Protein AF-0000000072269451 (afdb_homodimer)

Structure (mmCIF, N/CA/C/O backbone):
data_AF-0000000072269451-model_v1
#
loop_
_entity.id
_entity.type
_entity.pdbx_description
1 polymer 'MutT/nudix family protein'
#
loop_
_atom_site.group_PDB
_atom_site.id
_atom_site.type_symbol
_atom_site.label_atom_id
_atom_site.label_alt_id
_atom_site.label_comp_id
_atom_site.label_asym_id
_atom_site.label_entity_id
_atom_site.label_seq_id
_atom_site.pdbx_PDB_ins_code
_atom_site.Cartn_x
_atom_site.Cartn_y
_atom_site.Cartn_z
_atom_site.occupancy
_atom_site.B_iso_or_equiv
_atom_site.auth_seq_id
_atom_site.auth_comp_id
_atom_site.auth_asym_id
_atom_site.auth_atom_id
_atom_site.pdbx_PDB_model_num
ATOM 1 N N . MET A 1 1 ? 7.02 -8.953 -20.5 1 42.12 1 MET A N 1
ATOM 2 C CA . MET A 1 1 ? 7.781 -8.555 -19.312 1 42.12 1 MET A CA 1
ATOM 3 C C . MET A 1 1 ? 7.977 -7.043 -19.281 1 42.12 1 MET A C 1
ATOM 5 O O . MET A 1 1 ? 8.055 -6.395 -20.328 1 42.12 1 MET A O 1
ATOM 9 N N . SER A 1 2 ? 7.457 -6.441 -18.156 1 48.66 2 SER A N 1
ATOM 10 C CA . SER A 1 2 ? 7.676 -5 -18.141 1 48.66 2 SER A CA 1
ATOM 11 C C . SER A 1 2 ? 9.125 -4.656 -18.469 1 48.66 2 SER A C 1
ATOM 13 O O . SER A 1 2 ? 10.047 -5.363 -18.062 1 48.66 2 SER A O 1
ATOM 15 N N . THR A 1 3 ? 9.438 -3.979 -19.5 1 52.62 3 THR A N 1
ATOM 16 C CA . THR A 1 3 ? 10.766 -3.445 -19.797 1 52.62 3 THR A CA 1
ATOM 17 C C . THR A 1 3 ? 11.336 -2.689 -18.609 1 52.62 3 THR A C 1
ATOM 19 O O . THR A 1 3 ? 12.523 -2.355 -18.578 1 52.62 3 THR A O 1
ATOM 22 N N . LYS A 1 4 ? 10.445 -2.424 -17.672 1 66.19 4 LYS A N 1
ATOM 23 C CA . LYS A 1 4 ? 10.898 -1.745 -16.453 1 66.19 4 LYS A CA 1
ATOM 24 C C . LYS A 1 4 ? 11.242 -2.75 -15.359 1 66.19 4 LYS A C 1
ATOM 26 O O . LYS A 1 4 ? 10.594 -3.793 -15.242 1 66.19 4 LYS A O 1
ATOM 31 N N . ASP A 1 5 ? 12.469 -2.768 -14.945 1 91.88 5 ASP A N 1
ATOM 32 C CA . ASP A 1 5 ? 12.867 -3.57 -13.797 1 91.88 5 ASP A CA 1
ATOM 33 C C . ASP A 1 5 ? 13.25 -2.684 -12.609 1 91.88 5 ASP A C 1
ATOM 35 O O . ASP A 1 5 ? 14.438 -2.471 -12.352 1 91.88 5 ASP A O 1
ATOM 39 N N . TYR A 1 6 ? 12.219 -2.166 -11.953 1 96.75 6 TYR A N 1
ATOM 40 C CA . TYR A 1 6 ? 12.406 -1.217 -10.859 1 96.75 6 TYR A CA 1
ATOM 41 C C . TYR A 1 6 ? 13.297 -1.806 -9.773 1 96.75 6 TYR A C 1
ATOM 43 O O . TYR A 1 6 ? 14.211 -1.14 -9.289 1 96.75 6 TYR A O 1
ATOM 51 N N . VAL A 1 7 ? 13.031 -3.062 -9.43 1 97.06 7 VAL A N 1
ATOM 52 C CA . VAL A 1 7 ? 13.789 -3.697 -8.352 1 97.06 7 VAL A CA 1
ATOM 53 C C . VAL A 1 7 ? 15.266 -3.787 -8.742 1 97.06 7 VAL A C 1
ATOM 55 O O . VAL A 1 7 ? 16.141 -3.443 -7.953 1 97.06 7 VAL A O 1
ATOM 58 N N . ARG A 1 8 ? 15.492 -4.219 -9.953 1 96.06 8 ARG A N 1
ATOM 59 C CA . ARG A 1 8 ? 16.859 -4.332 -10.438 1 96.06 8 ARG A CA 1
ATOM 60 C C . ARG A 1 8 ? 17.562 -2.975 -10.43 1 96.06 8 ARG A C 1
ATOM 62 O O . ARG A 1 8 ? 18.688 -2.852 -9.961 1 96.06 8 ARG A O 1
ATOM 69 N N . ASP A 1 9 ? 16.891 -1.995 -10.992 1 96.88 9 ASP A N 1
ATOM 70 C CA . ASP A 1 9 ? 17.469 -0.657 -11.086 1 96.88 9 ASP A CA 1
ATOM 71 C C . ASP A 1 9 ? 17.75 -0.08 -9.703 1 96.88 9 ASP A C 1
ATOM 73 O O . ASP A 1 9 ? 18.797 0.541 -9.477 1 96.88 9 ASP A O 1
ATOM 77 N N . LEU A 1 10 ? 16.828 -0.271 -8.789 1 97.81 10 LEU A N 1
ATOM 78 C CA . LEU A 1 10 ? 17.016 0.228 -7.43 1 97.81 10 LEU A CA 1
ATOM 79 C C . LEU A 1 10 ? 18.188 -0.478 -6.746 1 97.81 10 LEU A C 1
ATOM 81 O O . LEU A 1 10 ? 19 0.165 -6.082 1 97.81 10 LEU A O 1
ATOM 85 N N . ARG A 1 11 ? 18.25 -1.764 -6.934 1 97.81 11 ARG A N 1
ATOM 86 C CA . ARG A 1 11 ? 19.297 -2.547 -6.277 1 97.81 11 ARG A CA 1
ATOM 87 C C . ARG A 1 11 ? 20.672 -2.16 -6.797 1 97.81 11 ARG A C 1
ATOM 89 O O . ARG A 1 11 ? 21.656 -2.199 -6.055 1 97.81 11 ARG A O 1
ATOM 96 N N . ARG A 1 12 ? 20.766 -1.779 -8.039 1 97.44 12 ARG A N 1
ATOM 97 C CA . ARG A 1 12 ? 22.031 -1.286 -8.586 1 97.44 12 ARG A CA 1
ATOM 98 C C . ARG A 1 12 ? 22.516 -0.07 -7.812 1 97.44 12 ARG A C 1
ATOM 100 O O . ARG A 1 12 ? 23.734 0.138 -7.676 1 97.44 12 ARG A O 1
ATOM 107 N N . LEU A 1 13 ? 21.625 0.657 -7.262 1 97.69 13 LEU A N 1
ATOM 108 C CA . LEU A 1 13 ? 21.969 1.89 -6.559 1 97.69 13 LEU A CA 1
ATOM 109 C C . LEU A 1 13 ? 22.156 1.631 -5.066 1 97.69 13 LEU A C 1
ATOM 111 O O . LEU A 1 13 ? 23.094 2.156 -4.457 1 97.69 13 LEU A O 1
ATOM 115 N N . VAL A 1 14 ? 21.375 0.756 -4.422 1 98.19 14 VAL A N 1
ATOM 116 C CA . VAL A 1 14 ? 21.344 0.674 -2.967 1 98.19 14 VAL A CA 1
ATOM 117 C C . VAL A 1 14 ? 22.078 -0.58 -2.502 1 98.19 14 VAL A C 1
ATOM 119 O O . VAL A 1 14 ? 22.281 -0.779 -1.302 1 98.19 14 VAL A O 1
ATOM 122 N N . GLY A 1 15 ? 22.469 -1.397 -3.455 1 97.44 15 GLY A N 1
ATOM 123 C CA . GLY A 1 15 ? 23.031 -2.678 -3.068 1 97.44 15 GLY A CA 1
ATOM 124 C C . GLY A 1 15 ? 22.062 -3.553 -2.297 1 97.44 15 GLY A C 1
ATOM 125 O O . GLY A 1 15 ? 20.938 -3.77 -2.734 1 97.44 15 GLY A O 1
ATOM 126 N N . HIS A 1 16 ? 22.547 -4.035 -1.115 1 97.44 16 HIS A N 1
ATOM 127 C CA . HIS A 1 16 ? 21.734 -4.965 -0.332 1 97.44 16 HIS A CA 1
ATOM 128 C C . HIS A 1 16 ? 21.031 -4.25 0.814 1 97.44 16 HIS A C 1
ATOM 130 O O . HIS A 1 16 ? 20.375 -4.887 1.643 1 97.44 16 HIS A O 1
ATOM 136 N N . ALA A 1 17 ? 21.125 -2.918 0.88 1 97.25 17 ALA A N 1
ATOM 137 C CA . ALA A 1 17 ? 20.516 -2.154 1.969 1 97.25 17 ALA A CA 1
ATOM 138 C C . ALA A 1 17 ? 19.016 -2.406 2.047 1 97.25 17 ALA A C 1
ATOM 140 O O . ALA A 1 17 ? 18.359 -2.604 1.021 1 97.25 17 ALA A O 1
ATOM 141 N N . PRO A 1 18 ? 18.453 -2.422 3.225 1 97.62 18 PRO A N 1
ATOM 142 C CA . PRO A 1 18 ? 17.016 -2.66 3.354 1 97.62 18 PRO A CA 1
ATOM 143 C C . PRO A 1 18 ? 16.188 -1.544 2.736 1 97.62 18 PRO A C 1
ATOM 145 O O . PRO A 1 18 ? 16.516 -0.366 2.867 1 97.62 18 PRO A O 1
ATOM 148 N N . VAL A 1 19 ? 15.156 -1.94 2.004 1 98.06 19 VAL A N 1
ATOM 149 C CA . VAL A 1 19 ? 14.258 -0.974 1.381 1 98.06 19 VAL A CA 1
ATOM 150 C C . VAL A 1 19 ? 12.805 -1.426 1.557 1 98.06 19 VAL A C 1
ATOM 152 O O . VAL A 1 19 ? 12.547 -2.609 1.778 1 98.06 19 VAL A O 1
ATOM 155 N N . ASN A 1 20 ? 11.891 -0.482 1.565 1 97.81 20 ASN A N 1
ATOM 156 C CA . ASN A 1 20 ? 10.469 -0.795 1.473 1 97.81 20 ASN A CA 1
ATOM 157 C C . ASN A 1 20 ? 10.047 -1.062 0.031 1 97.81 20 ASN A C 1
ATOM 159 O O . ASN A 1 20 ? 10.367 -0.284 -0.869 1 97.81 20 ASN A O 1
ATOM 163 N N . PHE A 1 21 ? 9.391 -2.156 -0.169 1 97.75 21 PHE A N 1
ATOM 164 C CA . PHE A 1 21 ? 8.734 -2.436 -1.441 1 97.75 21 PHE A CA 1
ATOM 165 C C . PHE A 1 21 ? 7.219 -2.428 -1.284 1 97.75 21 PHE A C 1
ATOM 167 O O . PHE A 1 21 ? 6.707 -2.574 -0.174 1 97.75 21 PHE A O 1
ATOM 174 N N . VAL A 1 22 ? 6.582 -2.164 -2.33 1 97.69 22 VAL A N 1
ATOM 175 C CA . VAL A 1 22 ? 5.129 -2.277 -2.404 1 97.69 22 VAL A CA 1
ATOM 176 C C . VAL A 1 22 ? 4.738 -3.135 -3.605 1 97.69 22 VAL A C 1
ATOM 178 O O . VAL A 1 22 ? 5.391 -3.084 -4.652 1 97.69 22 VAL A O 1
ATOM 181 N N . GLY A 1 23 ? 3.746 -3.979 -3.387 1 97.62 23 GLY A N 1
ATOM 182 C CA . GLY A 1 23 ? 3.318 -4.879 -4.445 1 97.62 23 GLY A CA 1
ATOM 183 C C . GLY A 1 23 ? 1.862 -5.289 -4.328 1 97.62 23 GLY A C 1
ATOM 184 O O . GLY A 1 23 ? 1.095 -4.668 -3.592 1 97.62 23 GLY A O 1
ATOM 185 N N . ALA A 1 24 ? 1.47 -6.238 -5.156 1 98.25 24 ALA A N 1
ATOM 186 C CA . ALA A 1 24 ? 0.096 -6.734 -5.199 1 98.25 24 ALA A CA 1
ATOM 187 C C . ALA A 1 24 ? 0.065 -8.258 -5.258 1 98.25 24 ALA A C 1
ATOM 189 O O . ALA A 1 24 ? 1.005 -8.891 -5.754 1 98.25 24 ALA A O 1
ATOM 190 N N . ALA A 1 25 ? -0.938 -8.836 -4.73 1 98.5 25 ALA A N 1
ATOM 191 C CA . ALA A 1 25 ? -1.232 -10.266 -4.785 1 98.5 25 ALA A CA 1
ATOM 192 C C . ALA A 1 25 ? -2.688 -10.508 -5.176 1 98.5 25 ALA A C 1
ATOM 194 O O . ALA A 1 25 ? -3.555 -9.672 -4.922 1 98.5 25 ALA A O 1
ATOM 195 N N . GLY A 1 26 ? -2.938 -11.633 -5.758 1 98.56 26 GLY A N 1
ATOM 196 C CA . GLY A 1 26 ? -4.277 -11.914 -6.242 1 98.56 26 GLY A CA 1
ATOM 197 C C . GLY A 1 26 ? -4.832 -13.227 -5.727 1 98.56 26 GLY A C 1
ATOM 198 O O . GLY A 1 26 ? -4.176 -14.266 -5.82 1 98.56 26 GLY A O 1
ATOM 199 N N . LEU A 1 27 ? -5.969 -13.117 -5.168 1 97.88 27 LEU A N 1
ATOM 200 C CA . LEU A 1 27 ? -6.781 -14.289 -4.859 1 97.88 27 LEU A CA 1
ATOM 201 C C . LEU A 1 27 ? -7.711 -14.625 -6.023 1 97.88 27 LEU A C 1
ATOM 203 O O . LEU A 1 27 ? -8.641 -13.867 -6.32 1 97.88 27 LEU A O 1
ATOM 207 N N . ILE A 1 28 ? -7.527 -15.695 -6.684 1 97.69 28 ILE A N 1
ATOM 208 C CA . ILE A 1 28 ? -8.281 -16.125 -7.859 1 97.69 28 ILE A CA 1
ATOM 209 C C . ILE A 1 28 ? -9 -17.438 -7.566 1 97.69 28 ILE A C 1
ATOM 211 O O . ILE A 1 28 ? -8.367 -18.422 -7.176 1 97.69 28 ILE A O 1
ATOM 215 N N . CYS A 1 29 ? -10.258 -17.406 -7.77 1 95.25 29 CYS A N 1
ATOM 216 C CA . CYS A 1 29 ? -11.055 -18.625 -7.582 1 95.25 29 CYS A CA 1
ATOM 217 C C . CYS A 1 29 ? -11.773 -19 -8.867 1 95.25 29 CYS A C 1
ATOM 219 O O . CYS A 1 29 ? -12.07 -18.141 -9.703 1 95.25 29 CYS A O 1
ATOM 221 N N . ASN A 1 30 ? -11.977 -20.312 -9.008 1 94.5 30 ASN A N 1
ATOM 222 C CA . ASN A 1 30 ? -12.781 -20.75 -10.141 1 94.5 30 ASN A CA 1
ATOM 223 C C . ASN A 1 30 ? -14.242 -20.953 -9.75 1 94.5 30 ASN A C 1
ATOM 225 O O . ASN A 1 30 ? -14.633 -20.641 -8.625 1 94.5 30 ASN A O 1
ATOM 229 N N . ALA A 1 31 ? -14.969 -21.438 -10.719 1 92.25 31 ALA A N 1
ATOM 230 C CA . ALA A 1 31 ? -16.422 -21.562 -10.539 1 92.25 31 ALA A CA 1
ATOM 231 C C . ALA A 1 31 ? -16.75 -22.594 -9.469 1 92.25 31 ALA A C 1
ATOM 233 O O . ALA A 1 31 ? -17.828 -22.547 -8.859 1 92.25 31 ALA A O 1
ATOM 234 N N . ALA A 1 32 ? -15.867 -23.516 -9.211 1 92.12 32 ALA A N 1
ATOM 235 C CA . ALA A 1 32 ? -16.094 -24.578 -8.227 1 92.12 32 ALA A CA 1
ATOM 236 C C . ALA A 1 32 ? -15.727 -24.109 -6.824 1 92.12 32 ALA A C 1
ATOM 238 O O . ALA A 1 32 ? -15.82 -24.875 -5.863 1 92.12 32 ALA A O 1
ATOM 239 N N . GLY A 1 33 ? -15.203 -22.844 -6.699 1 90.56 33 GLY A N 1
ATOM 240 C CA . GLY A 1 33 ? -14.812 -22.328 -5.398 1 90.56 33 GLY A CA 1
ATOM 241 C C . GLY A 1 33 ? -13.398 -22.719 -5 1 90.56 33 GLY A C 1
ATOM 242 O O . GLY A 1 33 ? -13.016 -22.578 -3.836 1 90.56 33 GLY A O 1
ATOM 243 N N . GLU A 1 34 ? -12.68 -23.234 -5.918 1 94.75 34 GLU A N 1
ATOM 244 C CA . GLU A 1 34 ? -11.281 -23.578 -5.668 1 94.75 34 GLU A CA 1
ATOM 245 C C . GLU A 1 34 ? -10.367 -22.375 -5.863 1 94.75 34 GLU A C 1
ATOM 247 O O . GLU A 1 34 ? -10.625 -21.531 -6.719 1 94.75 34 GLU A O 1
ATOM 252 N N . VAL A 1 35 ? -9.305 -22.344 -5.055 1 96.81 35 VAL A N 1
ATOM 253 C CA . VAL A 1 35 ? -8.391 -21.219 -5.109 1 96.81 35 VAL A CA 1
ATOM 254 C C . VAL A 1 35 ? -7.148 -21.594 -5.918 1 96.81 35 VAL A C 1
ATOM 256 O O . VAL A 1 35 ? -6.605 -22.688 -5.758 1 96.81 35 VAL A O 1
ATOM 259 N N . LEU A 1 36 ? -6.754 -20.703 -6.824 1 97.94 36 LEU A N 1
ATOM 260 C CA . LEU A 1 36 ? -5.543 -20.891 -7.605 1 97.94 36 LEU A CA 1
ATOM 261 C C . LEU A 1 36 ? -4.301 -20.562 -6.785 1 97.94 36 LEU A C 1
ATOM 263 O O . LEU A 1 36 ? -4.148 -19.422 -6.316 1 97.94 36 LEU A O 1
ATOM 267 N N . LEU A 1 37 ? -3.465 -21.531 -6.57 1 98.25 37 LEU A N 1
ATOM 268 C CA . LEU A 1 37 ? -2.182 -21.344 -5.91 1 98.25 37 LEU A CA 1
ATOM 269 C C . LEU A 1 37 ? -1.027 -21.688 -6.84 1 98.25 37 LEU A C 1
ATOM 271 O O . LEU A 1 37 ? -1.208 -22.438 -7.801 1 98.25 37 LEU A O 1
ATOM 275 N N . GLN A 1 38 ? 0.095 -21.062 -6.555 1 98.5 38 GLN A N 1
ATOM 276 C CA . GLN A 1 38 ? 1.281 -21.328 -7.359 1 98.5 38 GLN A CA 1
ATOM 277 C C . GLN A 1 38 ? 2.465 -21.719 -6.48 1 98.5 38 GLN A C 1
ATOM 279 O O . GLN A 1 38 ? 2.527 -21.328 -5.309 1 98.5 38 GLN A O 1
ATOM 284 N N . ARG A 1 39 ? 3.322 -22.516 -7.043 1 97.81 39 ARG A N 1
ATOM 285 C CA . ARG A 1 39 ? 4.57 -22.922 -6.41 1 97.81 39 ARG A CA 1
ATOM 286 C C . ARG A 1 39 ? 5.773 -22.422 -7.207 1 97.81 39 ARG A C 1
ATOM 288 O O . ARG A 1 39 ? 5.883 -22.688 -8.406 1 97.81 39 ARG A O 1
ATOM 295 N N . ARG A 1 40 ? 6.66 -21.656 -6.539 1 95.88 40 ARG A N 1
ATOM 296 C CA . ARG A 1 40 ? 7.863 -21.172 -7.203 1 95.88 40 ARG A CA 1
ATOM 297 C C . ARG A 1 40 ? 8.867 -22.297 -7.422 1 95.88 40 ARG A C 1
ATOM 299 O O . ARG A 1 40 ? 8.867 -23.281 -6.68 1 95.88 40 ARG A O 1
ATOM 306 N N . ARG A 1 41 ? 9.703 -22.031 -8.398 1 94.44 41 ARG A N 1
ATOM 307 C CA . ARG A 1 41 ? 10.773 -22.984 -8.633 1 94.44 41 ARG A CA 1
ATOM 308 C C . ARG A 1 41 ? 11.68 -23.109 -7.406 1 94.44 41 ARG A C 1
ATOM 310 O O . ARG A 1 41 ? 12.109 -22.094 -6.848 1 94.44 41 ARG A O 1
ATOM 317 N N . GLY A 1 42 ? 11.828 -24.312 -6.941 1 91.88 42 GLY A N 1
ATOM 318 C CA . GLY A 1 42 ? 12.711 -24.562 -5.809 1 91.88 42 GLY A CA 1
ATOM 319 C C . GLY A 1 42 ? 11.992 -24.484 -4.473 1 91.88 42 GLY A C 1
ATOM 320 O O . GLY A 1 42 ? 12.602 -24.719 -3.424 1 91.88 42 GLY A O 1
ATOM 321 N N . SER A 1 43 ? 10.758 -24.172 -4.492 1 94 43 SER A N 1
ATOM 322 C CA . SER A 1 43 ? 9.992 -24.078 -3.256 1 94 43 SER A CA 1
ATOM 323 C C . SER A 1 43 ? 9.047 -25.266 -3.107 1 94 43 SER A C 1
ATOM 325 O O . SER A 1 43 ? 8.602 -25.844 -4.102 1 94 43 SER A O 1
ATOM 327 N N . GLU A 1 44 ? 8.773 -25.625 -1.867 1 96.12 44 GLU A N 1
ATOM 328 C CA . GLU A 1 44 ? 7.801 -26.688 -1.601 1 96.12 44 GLU A CA 1
ATOM 329 C C . GLU A 1 44 ? 6.461 -26.094 -1.152 1 96.12 44 GLU A C 1
ATOM 331 O O . GLU A 1 44 ? 5.48 -26.828 -1.003 1 96.12 44 GLU A O 1
ATOM 336 N N . ARG A 1 45 ? 6.469 -24.844 -0.957 1 97.75 45 ARG A N 1
ATOM 337 C CA . ARG A 1 45 ? 5.266 -24.188 -0.447 1 97.75 45 ARG A CA 1
ATOM 338 C C . ARG A 1 45 ? 4.52 -23.469 -1.562 1 97.75 45 ARG A C 1
ATOM 340 O O . ARG A 1 45 ? 5.129 -23.016 -2.529 1 97.75 45 ARG A O 1
ATOM 347 N N . TRP A 1 46 ? 3.203 -23.438 -1.391 1 98.19 46 TRP A N 1
ATOM 348 C CA . TRP A 1 46 ? 2.307 -22.828 -2.375 1 98.19 46 TRP A CA 1
ATOM 349 C C . TRP A 1 46 ? 1.771 -21.5 -1.878 1 98.19 46 TRP A C 1
ATOM 351 O O . TRP A 1 46 ? 1.433 -21.359 -0.701 1 98.19 46 TRP A O 1
ATOM 361 N N . GLY A 1 47 ? 1.749 -20.547 -2.744 1 97.75 47 GLY A N 1
ATOM 362 C CA . GLY A 1 47 ? 1.249 -19.234 -2.389 1 97.75 47 GLY A CA 1
ATOM 363 C C . GLY A 1 47 ? 0.422 -18.594 -3.488 1 97.75 47 GLY A C 1
ATOM 364 O O . GLY A 1 47 ? -0 -19.266 -4.43 1 97.75 47 GLY A O 1
ATOM 365 N N . LEU A 1 48 ? 0.13 -17.328 -3.346 1 98.19 48 LEU A N 1
ATOM 366 C CA . LEU A 1 48 ? -0.627 -16.547 -4.316 1 98.19 48 LEU A CA 1
ATOM 367 C C . LEU A 1 48 ? 0.295 -15.961 -5.375 1 98.19 48 LEU A C 1
ATOM 369 O O . LEU A 1 48 ? 1.497 -15.805 -5.145 1 98.19 48 LEU A O 1
ATOM 373 N N . VAL A 1 49 ? -0.297 -15.719 -6.574 1 98.31 49 VAL A N 1
ATOM 374 C CA . VAL A 1 49 ? 0.418 -14.875 -7.523 1 98.31 49 VAL A CA 1
ATOM 375 C C . VAL A 1 49 ? 0.646 -13.492 -6.914 1 98.31 49 VAL A C 1
ATOM 377 O O . VAL A 1 49 ? -0.255 -12.922 -6.289 1 98.31 49 VAL A O 1
ATOM 380 N N . ALA A 1 50 ? 1.821 -13.039 -6.965 1 97.75 50 ALA A N 1
ATOM 381 C CA . ALA A 1 50 ? 2.172 -11.742 -6.398 1 97.75 50 ALA A CA 1
ATOM 382 C C . ALA A 1 50 ? 3.418 -11.172 -7.066 1 97.75 50 ALA A C 1
ATOM 384 O O . ALA A 1 50 ? 4.145 -11.883 -7.758 1 97.75 50 ALA A O 1
ATOM 385 N N . GLY A 1 51 ? 3.637 -9.898 -6.836 1 97.12 51 GLY A N 1
ATOM 386 C CA . GLY A 1 51 ? 4.844 -9.25 -7.324 1 97.12 51 GLY A CA 1
ATOM 387 C C . GLY A 1 51 ? 4.988 -7.82 -6.84 1 97.12 51 GLY A C 1
ATOM 388 O O . GLY A 1 51 ? 4.047 -7.246 -6.289 1 97.12 51 GLY A O 1
ATOM 389 N N . ILE A 1 52 ? 6.121 -7.316 -7.082 1 97.56 52 ILE A N 1
ATOM 390 C CA . ILE A 1 52 ? 6.453 -5.953 -6.68 1 97.56 52 ILE A CA 1
ATOM 391 C C . ILE A 1 52 ? 6.062 -4.977 -7.785 1 97.56 52 ILE A C 1
ATOM 393 O O . ILE A 1 52 ? 6.223 -5.273 -8.969 1 97.56 52 ILE A O 1
ATOM 397 N N . ALA A 1 53 ? 5.582 -3.803 -7.375 1 97.69 53 ALA A N 1
ATOM 398 C CA . ALA A 1 53 ? 5.199 -2.77 -8.328 1 97.69 53 ALA A CA 1
ATOM 399 C C . ALA A 1 53 ? 6.418 -2.219 -9.062 1 97.69 53 ALA A C 1
ATOM 401 O O . ALA A 1 53 ? 7.465 -1.984 -8.453 1 97.69 53 ALA A O 1
ATOM 402 N N . GLU A 1 54 ? 6.277 -2.031 -10.375 1 97.69 54 GLU A N 1
ATOM 403 C CA . GLU A 1 54 ? 7.254 -1.225 -11.102 1 97.69 54 GLU A CA 1
ATOM 404 C C . GLU A 1 54 ? 7.145 0.249 -10.719 1 97.69 54 GLU A C 1
ATOM 406 O O . GLU A 1 54 ? 6.188 0.657 -10.062 1 97.69 54 GLU A O 1
ATOM 411 N N . LEU A 1 55 ? 8.133 0.971 -11.062 1 97.12 55 LEU A N 1
ATOM 412 C CA . LEU A 1 55 ? 8.133 2.393 -10.734 1 97.12 55 LEU A CA 1
ATOM 413 C C . LEU A 1 55 ? 6.875 3.072 -11.266 1 97.12 55 LEU A C 1
ATOM 415 O O . LEU A 1 55 ? 6.609 3.045 -12.469 1 97.12 55 LEU A O 1
ATOM 419 N N . GLY A 1 56 ? 6.094 3.641 -10.344 1 96 56 GLY A N 1
ATOM 420 C CA . GLY A 1 56 ? 4.941 4.438 -10.734 1 96 56 GLY A CA 1
ATOM 421 C C . GLY A 1 56 ? 3.756 3.602 -11.172 1 96 56 GLY A C 1
ATOM 422 O O . GLY A 1 56 ? 2.811 4.121 -11.773 1 96 56 GLY A O 1
ATOM 423 N N . GLU A 1 57 ? 3.77 2.424 -10.898 1 96.12 57 GLU A N 1
ATOM 424 C CA . GLU A 1 57 ? 2.725 1.511 -11.352 1 96.12 57 GLU A CA 1
ATOM 425 C C . GLU A 1 57 ? 1.616 1.381 -10.312 1 96.12 57 GLU A C 1
ATOM 427 O O . GLU A 1 57 ? 1.864 0.955 -9.188 1 96.12 57 GLU A O 1
ATOM 432 N N . PRO A 1 58 ? 0.357 1.774 -10.719 1 96 58 PRO A N 1
ATOM 433 C CA . PRO A 1 58 ? -0.735 1.476 -9.789 1 96 58 PRO A CA 1
ATOM 434 C C . PRO A 1 58 ? -0.812 -0.006 -9.422 1 96 58 PRO A C 1
ATOM 436 O O . PRO A 1 58 ? -0.569 -0.867 -10.273 1 96 58 PRO A O 1
ATOM 439 N N . LEU A 1 59 ? -1.218 -0.326 -8.242 1 97 59 LEU A N 1
ATOM 440 C CA . LEU A 1 59 ? -1.076 -1.685 -7.727 1 97 59 LEU A CA 1
ATOM 441 C C . LEU A 1 59 ? -2.012 -2.643 -8.453 1 97 59 LEU A C 1
ATOM 443 O O . LEU A 1 59 ? -1.688 -3.818 -8.633 1 97 59 LEU A O 1
ATOM 447 N N . GLU A 1 60 ? -3.195 -2.123 -8.867 1 97.19 60 GLU A N 1
ATOM 448 C CA . GLU A 1 60 ? -4.051 -2.998 -9.664 1 97.19 60 GLU A CA 1
ATOM 449 C C . GLU A 1 60 ? -3.379 -3.371 -10.984 1 97.19 60 GLU A C 1
ATOM 451 O O . GLU A 1 60 ? -3.543 -4.492 -11.477 1 97.19 60 GLU A O 1
ATOM 456 N N . GLN A 1 61 ? -2.67 -2.441 -11.508 1 97.12 61 GLN A N 1
ATOM 457 C CA . GLN A 1 61 ? -1.906 -2.738 -12.719 1 97.12 61 GLN A CA 1
ATOM 458 C C . GLN A 1 61 ? -0.792 -3.74 -12.43 1 97.12 61 GLN A C 1
ATOM 460 O O . GLN A 1 61 ? -0.49 -4.598 -13.266 1 97.12 61 GLN A O 1
ATOM 465 N N . THR A 1 62 ? -0.169 -3.609 -11.312 1 97.75 62 THR A N 1
ATOM 466 C CA . THR A 1 62 ? 0.818 -4.594 -10.883 1 97.75 62 THR A CA 1
ATOM 467 C C . THR A 1 62 ? 0.208 -5.992 -10.852 1 97.75 62 THR A C 1
ATOM 469 O O . THR A 1 62 ? 0.792 -6.941 -11.383 1 97.75 62 THR A O 1
ATOM 472 N N . LEU A 1 63 ? -0.993 -6.059 -10.273 1 98.44 63 LEU A N 1
ATOM 473 C CA . LEU A 1 63 ? -1.701 -7.332 -10.211 1 98.44 63 LEU A CA 1
ATOM 474 C C . LEU A 1 63 ? -1.918 -7.91 -11.602 1 98.44 63 LEU A C 1
ATOM 476 O O . LEU A 1 63 ? -1.574 -9.062 -11.859 1 98.44 63 LEU A O 1
ATOM 480 N N . ARG A 1 64 ? -2.428 -7.082 -12.445 1 98.62 64 ARG A N 1
ATOM 481 C CA . ARG A 1 64 ? -2.754 -7.527 -13.797 1 98.62 64 ARG A CA 1
ATOM 482 C C . ARG A 1 64 ? -1.504 -7.992 -14.539 1 98.62 64 ARG A C 1
ATOM 484 O O . ARG A 1 64 ? -1.521 -9.023 -15.211 1 98.62 64 ARG A O 1
ATOM 491 N N . ARG A 1 65 ? -0.473 -7.277 -14.406 1 97.94 65 ARG A N 1
ATOM 492 C CA . ARG A 1 65 ? 0.781 -7.617 -15.07 1 97.94 65 ARG A CA 1
ATOM 493 C C . ARG A 1 65 ? 1.344 -8.93 -14.539 1 97.94 65 ARG A C 1
ATOM 495 O O . ARG A 1 65 ? 1.683 -9.828 -15.312 1 97.94 65 ARG A O 1
ATOM 502 N N . GLU A 1 66 ? 1.414 -9.047 -13.211 1 98 66 GLU A N 1
ATOM 503 C CA . GLU A 1 66 ? 2.004 -10.234 -12.602 1 98 66 GLU A CA 1
ATOM 504 C C . GLU A 1 66 ? 1.176 -11.484 -12.906 1 98 66 GLU A C 1
ATOM 506 O O . GLU A 1 66 ? 1.727 -12.57 -13.102 1 98 66 GLU A O 1
ATOM 511 N N . VAL A 1 67 ? -0.158 -11.406 -12.922 1 98.56 67 VAL A N 1
ATOM 512 C CA . VAL A 1 67 ? -1.036 -12.531 -13.227 1 98.56 67 VAL A CA 1
ATOM 513 C C . VAL A 1 67 ? -0.812 -12.984 -14.664 1 98.56 67 VAL A C 1
ATOM 515 O O . VAL A 1 67 ? -0.739 -14.18 -14.945 1 98.56 67 VAL A O 1
ATOM 518 N N . GLN A 1 68 ? -0.676 -11.992 -15.484 1 98.25 68 GLN A N 1
ATOM 519 C CA . GLN A 1 68 ? -0.423 -12.32 -16.891 1 98.25 68 GLN A C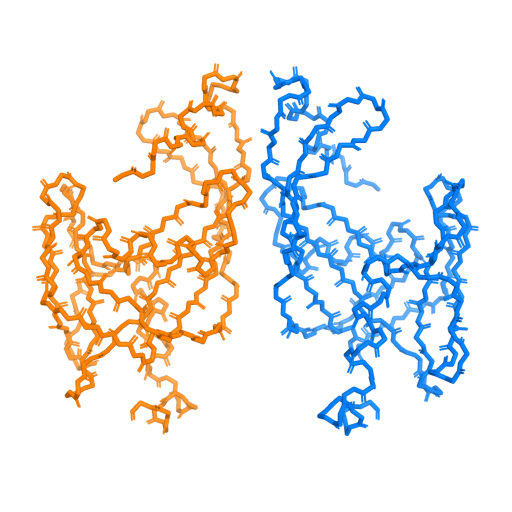A 1
ATOM 520 C C . GLN A 1 68 ? 0.964 -12.93 -17.062 1 98.25 68 GLN A C 1
ATOM 522 O O . GLN A 1 68 ? 1.115 -13.945 -17.75 1 98.25 68 GLN A O 1
ATOM 527 N N . GLU A 1 69 ? 1.984 -12.352 -16.531 1 97 69 GLU A N 1
ATOM 528 C CA . GLU A 1 69 ? 3.367 -12.797 -16.703 1 97 69 GLU A CA 1
ATOM 529 C C . GLU A 1 69 ? 3.578 -14.18 -16.094 1 97 69 GLU A C 1
ATOM 531 O O . GLU A 1 69 ? 4.215 -15.039 -16.719 1 97 69 GLU A O 1
ATOM 536 N N . GLU A 1 70 ? 3.018 -14.43 -14.906 1 97.69 70 GLU A N 1
ATOM 537 C CA . GLU A 1 70 ? 3.336 -15.641 -14.164 1 97.69 70 GLU A CA 1
ATOM 538 C C . GLU A 1 70 ? 2.373 -16.766 -14.516 1 97.69 70 GLU A C 1
ATOM 540 O O . GLU A 1 70 ? 2.729 -17.953 -14.422 1 97.69 70 GLU A O 1
ATOM 545 N N . LEU A 1 71 ? 1.106 -16.422 -14.938 1 98 71 LEU A N 1
ATOM 546 C CA . LEU A 1 71 ? 0.076 -17.453 -15.031 1 98 71 LEU A CA 1
ATOM 547 C C . LEU A 1 71 ? -0.594 -17.438 -16.406 1 98 71 LEU A C 1
ATOM 549 O O . LEU A 1 71 ? -1.38 -18.328 -16.734 1 98 71 LEU A O 1
ATOM 553 N N . GLY A 1 72 ? -0.371 -16.422 -17.188 1 97.94 72 GLY A N 1
ATOM 554 C CA . GLY A 1 72 ? -0.967 -16.328 -18.5 1 97.94 72 GLY A CA 1
ATOM 555 C C . GLY A 1 72 ? -2.438 -15.945 -18.469 1 97.94 72 GLY A C 1
ATOM 556 O O . GLY A 1 72 ? -3.154 -16.125 -19.453 1 97.94 72 GLY A O 1
ATOM 557 N N . LEU A 1 73 ? -2.951 -15.453 -17.391 1 98.5 73 LEU A N 1
ATOM 558 C CA . LEU A 1 73 ? -4.355 -15.094 -17.25 1 98.5 73 LEU A CA 1
ATOM 559 C C . LEU A 1 73 ? -4.559 -13.602 -17.469 1 98.5 73 LEU A C 1
ATOM 561 O O . LEU A 1 73 ? -3.648 -12.805 -17.219 1 98.5 73 LEU A O 1
ATOM 565 N N . THR A 1 74 ? -5.746 -13.258 -17.922 1 98.62 74 THR A N 1
ATOM 566 C CA . THR A 1 74 ? -6.133 -11.867 -18.062 1 98.62 74 THR A CA 1
ATOM 567 C C . THR A 1 74 ? -7.16 -11.477 -17.016 1 98.62 74 THR A C 1
ATOM 569 O O . THR A 1 74 ? -8.266 -12.016 -16.984 1 98.62 74 THR A O 1
ATOM 572 N N . VAL A 1 75 ? -6.805 -10.539 -16.203 1 98.69 75 VAL A N 1
ATOM 573 C CA . VAL A 1 75 ? -7.707 -10.039 -15.164 1 98.69 75 VAL A CA 1
ATOM 574 C C . VAL A 1 75 ? -8.68 -9.023 -15.773 1 98.69 75 VAL A C 1
ATOM 576 O O . VAL A 1 75 ? -8.25 -8.039 -16.375 1 98.69 75 VAL A O 1
ATOM 579 N N . GLN A 1 76 ? -9.906 -9.273 -15.57 1 98.44 76 GLN A N 1
ATOM 580 C CA . GLN A 1 76 ? -10.93 -8.367 -16.094 1 98.44 76 GLN A CA 1
ATOM 581 C C . GLN A 1 76 ? -11.477 -7.469 -14.992 1 98.44 76 GLN A C 1
ATOM 583 O O . GLN A 1 76 ? -11.867 -6.328 -15.25 1 98.44 76 GLN A O 1
ATOM 588 N N . ALA A 1 77 ? -11.602 -7.93 -13.812 1 98.12 77 ALA A N 1
ATOM 589 C CA . ALA A 1 77 ? -12.078 -7.172 -12.656 1 98.12 77 ALA A CA 1
ATOM 590 C C . ALA A 1 77 ? -11.445 -7.684 -11.367 1 98.12 77 ALA A C 1
ATOM 592 O O . ALA A 1 77 ? -11.211 -8.883 -11.219 1 98.12 77 ALA A O 1
ATOM 593 N N . ALA A 1 78 ? -11.172 -6.785 -10.508 1 97.62 78 ALA A N 1
ATOM 594 C CA . ALA A 1 78 ? -10.602 -7.113 -9.203 1 97.62 78 ALA A CA 1
ATOM 595 C C . ALA A 1 78 ? -11.109 -6.164 -8.125 1 97.62 78 ALA A C 1
ATOM 597 O O . ALA A 1 78 ? -11.469 -5.02 -8.414 1 97.62 78 ALA A O 1
ATOM 598 N N . GLU A 1 79 ? -11.172 -6.664 -6.91 1 95.69 79 GLU A N 1
ATOM 599 C CA . GLU A 1 79 ? -11.578 -5.895 -5.734 1 95.69 79 GLU A CA 1
ATOM 600 C C . GLU A 1 79 ? -10.469 -5.871 -4.684 1 95.69 79 GLU A C 1
ATOM 602 O O . GLU A 1 79 ? -9.922 -6.918 -4.332 1 95.69 79 GLU A O 1
ATOM 607 N N . PHE A 1 80 ? -10.164 -4.711 -4.254 1 94.69 80 PHE A N 1
ATOM 608 C CA . PHE A 1 80 ? -9.188 -4.586 -3.178 1 94.69 80 PHE A CA 1
ATOM 609 C C . PHE A 1 80 ? -9.727 -5.188 -1.885 1 94.69 80 PHE A C 1
ATOM 611 O O . PHE A 1 80 ? -10.859 -4.91 -1.487 1 94.69 80 PHE A O 1
ATOM 618 N N . LEU A 1 81 ? -8.906 -6.074 -1.239 1 94.19 81 LEU A N 1
ATOM 619 C CA . LEU A 1 81 ? -9.336 -6.684 0.014 1 94.19 81 LEU A CA 1
ATOM 620 C C . LEU A 1 81 ? -8.672 -6.004 1.207 1 94.19 81 LEU A C 1
ATOM 622 O O . LEU A 1 81 ? -9.352 -5.449 2.07 1 94.19 81 LEU A O 1
ATOM 626 N N . GLU A 1 82 ? -7.371 -6.004 1.237 1 93.19 82 GLU A N 1
ATOM 627 C CA . GLU A 1 82 ? -6.629 -5.449 2.365 1 93.19 82 GLU A CA 1
ATOM 628 C C . GLU A 1 82 ? -5.164 -5.227 2.004 1 93.19 82 GLU A C 1
ATOM 630 O O . GLU A 1 82 ? -4.691 -5.715 0.974 1 93.19 82 GLU A O 1
ATOM 635 N N . LEU A 1 83 ? -4.547 -4.438 2.777 1 94.75 83 LEU A N 1
ATOM 636 C CA . LEU A 1 83 ? -3.1 -4.277 2.707 1 94.75 83 LEU A CA 1
ATOM 637 C C . LEU A 1 83 ? -2.402 -5.156 3.738 1 94.75 83 LEU A C 1
ATOM 639 O O . LEU A 1 83 ? -2.672 -5.051 4.938 1 94.75 83 LEU A O 1
ATOM 643 N N . LEU A 1 84 ? -1.486 -5.98 3.201 1 93.94 84 LEU A N 1
ATOM 644 C CA . LEU A 1 84 ? -0.76 -6.91 4.059 1 93.94 84 LEU A CA 1
ATOM 645 C C . LEU A 1 84 ? 0.647 -6.398 4.348 1 93.94 84 LEU A C 1
ATOM 647 O O . LEU A 1 84 ? 1.325 -5.895 3.449 1 93.94 84 LEU A O 1
ATOM 651 N N . ASN A 1 85 ? 1.002 -6.512 5.594 1 90.31 85 ASN A N 1
ATOM 652 C CA . ASN A 1 85 ? 2.373 -6.254 6.02 1 90.31 85 ASN A CA 1
ATOM 653 C C . ASN A 1 85 ? 3.066 -7.531 6.484 1 90.31 85 ASN A C 1
ATOM 655 O O . ASN A 1 85 ? 2.432 -8.406 7.078 1 90.31 85 ASN A O 1
ATOM 659 N N . PRO A 1 86 ? 4.344 -7.594 6.137 1 86.81 86 PRO A N 1
ATOM 660 C CA . PRO A 1 86 ? 5.059 -8.75 6.688 1 86.81 86 PRO A CA 1
ATOM 661 C C . PRO A 1 86 ? 5.344 -8.602 8.18 1 86.81 86 PRO A C 1
ATOM 663 O O . PRO A 1 86 ? 5.117 -7.535 8.758 1 86.81 86 PRO A O 1
ATOM 666 N N . ALA A 1 87 ? 5.715 -9.703 8.758 1 82.44 87 ALA A N 1
ATOM 667 C CA . ALA A 1 87 ? 6.043 -9.703 10.18 1 82.44 87 ALA A CA 1
ATOM 668 C C . ALA A 1 87 ? 7.336 -8.938 10.438 1 82.44 87 ALA A C 1
ATOM 670 O O . ALA A 1 87 ? 7.566 -8.461 11.555 1 82.44 87 ALA A O 1
ATOM 671 N N . GLY A 1 88 ? 8.109 -8.797 9.469 1 89.69 88 GLY A N 1
ATOM 672 C CA . GLY A 1 88 ? 9.391 -8.125 9.57 1 89.69 88 GLY A CA 1
ATOM 673 C C . GLY A 1 88 ? 10.133 -8.055 8.25 1 89.69 88 GLY A C 1
ATOM 674 O O . GLY A 1 88 ? 9.578 -8.367 7.199 1 89.69 88 GLY A O 1
ATOM 675 N N . LEU A 1 89 ? 11.328 -7.559 8.383 1 93.25 89 LEU A N 1
ATOM 676 C CA . LEU A 1 89 ? 12.172 -7.473 7.195 1 93.25 89 LEU A CA 1
ATOM 677 C C . LEU A 1 89 ? 12.5 -8.859 6.656 1 93.25 89 LEU A C 1
ATOM 679 O O . LEU A 1 89 ? 12.781 -9.781 7.43 1 93.25 89 LEU A O 1
ATOM 683 N N . SER A 1 90 ? 12.43 -8.977 5.375 1 93.12 90 SER A N 1
ATOM 684 C CA . SER A 1 90 ? 12.867 -10.195 4.699 1 93.12 90 SER A CA 1
ATOM 685 C C . SER A 1 90 ? 14.297 -10.07 4.195 1 93.12 90 SER A C 1
ATOM 687 O O . SER A 1 90 ? 14.734 -8.977 3.82 1 93.12 90 SER A O 1
ATOM 689 N N . ARG A 1 91 ? 15.016 -11.18 4.262 1 93.75 91 ARG A N 1
ATOM 690 C CA . ARG A 1 91 ? 16.344 -11.297 3.662 1 93.75 91 ARG A CA 1
ATOM 691 C C . ARG A 1 91 ? 16.406 -12.484 2.711 1 93.75 91 ARG A C 1
ATOM 693 O O . ARG A 1 91 ? 16.062 -13.609 3.088 1 93.75 91 ARG A O 1
ATOM 700 N N . VAL A 1 92 ? 16.812 -12.219 1.48 1 92.12 92 VAL A N 1
ATOM 701 C CA . VAL A 1 92 ? 16.859 -13.305 0.514 1 92.12 92 VAL A CA 1
ATOM 702 C C . VAL A 1 92 ? 18.312 -13.789 0.359 1 92.12 92 VAL A C 1
ATOM 704 O O . VAL A 1 92 ? 19.219 -13.234 0.973 1 92.12 92 VAL A O 1
ATOM 707 N N . ALA A 1 93 ? 18.5 -14.859 -0.382 1 90.56 93 ALA A N 1
ATOM 708 C CA . ALA A 1 93 ? 19.75 -15.609 -0.431 1 90.56 93 ALA A CA 1
ATOM 709 C C . ALA A 1 93 ? 20.906 -14.711 -0.87 1 90.56 93 ALA A C 1
ATOM 711 O O . ALA A 1 93 ? 22.047 -14.867 -0.394 1 90.56 93 ALA A O 1
ATOM 712 N N . ASN A 1 94 ? 20.688 -13.75 -1.694 1 94.25 94 ASN A N 1
ATOM 713 C CA . ASN A 1 94 ? 21.75 -12.906 -2.229 1 94.25 94 ASN A CA 1
ATOM 714 C C . ASN A 1 94 ? 22.094 -11.766 -1.272 1 94.25 94 ASN A C 1
ATOM 716 O O . ASN A 1 94 ? 22.969 -10.945 -1.563 1 94.25 94 ASN A O 1
ATOM 720 N N . GLY A 1 95 ? 21.359 -11.648 -0.186 1 96.31 95 GLY A N 1
ATOM 721 C CA . GLY A 1 95 ? 21.656 -10.648 0.822 1 96.31 95 GLY A CA 1
ATOM 722 C C . GLY A 1 95 ? 20.719 -9.461 0.792 1 96.31 95 GLY A C 1
ATOM 723 O O . GLY A 1 95 ? 20.75 -8.609 1.688 1 96.31 95 GLY A O 1
ATOM 724 N N . ASP A 1 96 ? 19.906 -9.375 -0.229 1 96.69 96 ASP A N 1
ATOM 725 C CA . ASP A 1 96 ? 18.953 -8.273 -0.326 1 96.69 96 ASP A CA 1
ATOM 726 C C . ASP A 1 96 ? 17.984 -8.281 0.848 1 96.69 96 ASP A C 1
ATOM 728 O O . ASP A 1 96 ? 17.5 -9.336 1.251 1 96.69 96 ASP A O 1
ATOM 732 N N . GLU A 1 97 ? 17.719 -7.125 1.396 1 97.38 97 GLU A N 1
ATOM 733 C CA . GLU A 1 97 ? 16.734 -6.977 2.455 1 97.38 97 GLU A CA 1
ATOM 734 C C . GLU A 1 97 ? 15.602 -6.039 2.027 1 97.38 97 GLU A C 1
ATOM 736 O O . GLU A 1 97 ? 15.844 -5.035 1.352 1 97.38 97 GLU A O 1
ATOM 741 N N . PHE A 1 98 ? 14.398 -6.453 2.477 1 97.25 98 PHE A N 1
ATOM 742 C CA . PHE A 1 98 ? 13.281 -5.59 2.127 1 97.25 98 PHE A CA 1
ATOM 743 C C . PHE A 1 98 ? 12.094 -5.84 3.051 1 97.25 98 PHE A C 1
ATOM 745 O O . PHE A 1 98 ? 12.023 -6.871 3.717 1 97.25 98 PHE A O 1
ATOM 752 N N . TYR A 1 99 ? 11.266 -4.902 3.203 1 97.31 99 TYR A N 1
ATOM 753 C CA . TYR A 1 99 ? 9.914 -4.953 3.762 1 97.31 99 TYR A CA 1
ATOM 754 C C . TYR A 1 99 ? 8.867 -4.68 2.688 1 97.31 99 TYR A C 1
ATOM 756 O O . TYR A 1 99 ? 8.812 -3.58 2.135 1 97.31 99 TYR A O 1
ATOM 764 N N . SER A 1 100 ? 8.008 -5.656 2.41 1 96.56 100 SER A N 1
ATOM 765 C CA . SER A 1 100 ? 7.113 -5.516 1.27 1 96.56 100 SER A CA 1
ATOM 766 C C . SER A 1 100 ? 5.66 -5.379 1.721 1 96.56 100 SER A C 1
ATOM 768 O O . SER A 1 100 ? 5.094 -6.305 2.301 1 96.56 100 SER A O 1
ATOM 770 N N . TYR A 1 101 ? 5.086 -4.199 1.477 1 97.56 101 TYR A N 1
ATOM 771 C CA . TYR A 1 101 ? 3.645 -4.008 1.596 1 97.56 101 TYR A CA 1
ATOM 772 C C . TYR A 1 101 ? 2.91 -4.641 0.42 1 97.56 101 TYR A C 1
ATOM 774 O O . TYR A 1 101 ? 3.225 -4.359 -0.739 1 97.56 101 TYR A O 1
ATOM 782 N N . THR A 1 102 ? 1.947 -5.504 0.679 1 97.56 102 THR A N 1
ATOM 783 C CA . THR A 1 102 ? 1.284 -6.219 -0.404 1 97.56 102 THR A CA 1
ATOM 784 C C . THR A 1 102 ? -0.214 -5.93 -0.408 1 97.56 102 THR A C 1
ATOM 786 O O . THR A 1 102 ? -0.919 -6.266 0.545 1 97.56 102 THR A O 1
ATOM 789 N N . ALA A 1 103 ? -0.712 -5.254 -1.423 1 97.25 103 ALA A N 1
ATOM 790 C CA . ALA A 1 103 ? -2.152 -5.109 -1.626 1 97.25 103 ALA A CA 1
ATOM 791 C C . ALA A 1 103 ? -2.773 -6.422 -2.096 1 97.25 103 ALA A C 1
ATOM 793 O O . ALA A 1 103 ? -2.459 -6.91 -3.184 1 97.25 103 ALA A O 1
ATOM 794 N N . LEU A 1 104 ? -3.631 -6.969 -1.301 1 97.62 104 LEU A N 1
ATOM 795 C CA . LEU A 1 104 ? -4.324 -8.195 -1.665 1 97.62 104 LEU A CA 1
ATOM 796 C C . LEU A 1 104 ? -5.629 -7.891 -2.396 1 97.62 104 LEU A C 1
ATOM 798 O O . LEU A 1 104 ? -6.445 -7.105 -1.912 1 97.62 104 LEU A O 1
ATOM 802 N N . TYR A 1 105 ? -5.773 -8.477 -3.533 1 97.75 105 TYR A N 1
ATOM 803 C CA . TYR A 1 105 ? -6.98 -8.312 -4.332 1 97.75 105 TYR A CA 1
ATOM 804 C C . TYR A 1 105 ? -7.707 -9.641 -4.496 1 97.75 105 TYR A C 1
ATOM 806 O O . TYR A 1 105 ? -7.074 -10.695 -4.617 1 97.75 105 TYR A O 1
ATOM 814 N N . ARG A 1 106 ? -9 -9.539 -4.531 1 96.88 106 ARG A N 1
ATOM 815 C CA . ARG A 1 106 ? -9.82 -10.617 -5.078 1 96.88 106 ARG A CA 1
ATOM 816 C C . ARG A 1 106 ? -10.07 -10.406 -6.566 1 96.88 106 ARG A C 1
ATOM 818 O O . ARG A 1 106 ? -10.648 -9.391 -6.965 1 96.88 106 ARG A O 1
ATOM 825 N N . VAL A 1 107 ? -9.617 -11.352 -7.352 1 97.88 107 VAL A N 1
ATOM 826 C CA . VAL A 1 107 ? -9.906 -11.273 -8.781 1 97.88 107 VAL A CA 1
ATOM 827 C C . VAL A 1 107 ? -11.297 -11.852 -9.055 1 97.88 107 VAL A C 1
ATOM 829 O O . VAL A 1 107 ? -11.5 -13.062 -8.961 1 97.88 107 VAL A O 1
ATOM 832 N N . THR A 1 108 ? -12.188 -10.953 -9.43 1 95.38 108 THR A N 1
ATOM 833 C CA . THR A 1 108 ? -13.594 -11.336 -9.508 1 95.38 108 THR A CA 1
ATOM 834 C C . THR A 1 108 ? -13.953 -11.773 -10.93 1 95.38 108 THR A C 1
ATOM 836 O O . THR A 1 108 ? -14.984 -12.422 -11.141 1 95.38 108 THR A O 1
ATOM 839 N N . ALA A 1 109 ? -13.211 -11.383 -11.898 1 97.69 109 ALA A N 1
ATOM 840 C CA . ALA A 1 109 ? -13.398 -11.805 -13.289 1 97.69 109 ALA A CA 1
ATOM 841 C C . ALA A 1 109 ? -12.055 -11.938 -14.008 1 97.69 109 ALA A C 1
ATOM 843 O O . ALA A 1 109 ? -11.203 -11.047 -13.906 1 97.69 109 ALA A O 1
ATOM 844 N N . TRP A 1 110 ? -11.922 -13.055 -14.719 1 98.12 110 TRP A N 1
ATOM 845 C CA . TRP A 1 110 ? -10.688 -13.32 -15.453 1 98.12 110 TRP A CA 1
ATOM 846 C C . TRP A 1 110 ? -10.945 -14.297 -16.594 1 98.12 110 TRP A C 1
ATOM 848 O O . TRP A 1 110 ? -11.969 -14.984 -16.625 1 98.12 110 TRP A O 1
ATOM 858 N N . THR A 1 111 ? -9.992 -14.281 -17.594 1 98.12 111 THR A N 1
ATOM 859 C CA . THR A 1 111 ? -10.055 -15.227 -18.703 1 98.12 111 THR A CA 1
ATOM 860 C C . THR A 1 111 ? -8.703 -15.906 -18.906 1 98.12 111 THR A C 1
ATOM 862 O O . THR A 1 111 ? -7.676 -15.406 -18.453 1 98.12 111 THR A O 1
ATOM 865 N N . GLY A 1 112 ? -8.805 -17.125 -19.562 1 97.44 112 GLY A N 1
ATOM 866 C CA . GLY A 1 112 ? -7.602 -17.875 -19.859 1 97.44 112 GLY A CA 1
ATOM 867 C C . GLY A 1 112 ? -7.484 -19.172 -19.062 1 97.44 112 GLY A C 1
ATOM 868 O O . GLY A 1 112 ? -8.391 -19.516 -18.297 1 97.44 112 GLY A O 1
ATOM 869 N N . ILE A 1 113 ? -6.418 -19.953 -19.359 1 96.88 113 ILE A N 1
ATOM 870 C CA . ILE A 1 113 ? -6.023 -21.156 -18.625 1 96.88 113 ILE A CA 1
ATOM 871 C C . ILE A 1 113 ? -4.684 -20.922 -17.938 1 96.88 113 ILE A C 1
ATOM 873 O O . ILE A 1 113 ? -3.73 -20.438 -18.562 1 96.88 113 ILE A O 1
ATOM 877 N N . PRO A 1 114 ? -4.691 -21.188 -16.625 1 97.44 114 PRO A N 1
ATOM 878 C CA . PRO A 1 114 ? -3.428 -20.922 -15.93 1 97.44 114 PRO A CA 1
ATOM 879 C C . PRO A 1 114 ? -2.256 -21.703 -16.531 1 97.44 114 PRO A C 1
ATOM 881 O O . PRO A 1 114 ? -2.297 -22.922 -16.609 1 97.44 114 PRO A O 1
ATOM 884 N N . VAL A 1 115 ? -1.239 -21.016 -16.875 1 97.06 115 VAL A N 1
ATOM 885 C CA . VAL A 1 115 ? 0.002 -21.578 -17.391 1 97.06 115 VAL A CA 1
ATOM 886 C C . VAL A 1 115 ? 1.196 -20.938 -16.688 1 97.06 115 VAL A C 1
ATOM 888 O O . VAL A 1 115 ? 1.517 -19.781 -16.938 1 97.06 115 VAL A O 1
ATOM 891 N N . PRO A 1 116 ? 1.812 -21.719 -15.852 1 97.31 116 PRO A N 1
ATOM 892 C CA . PRO A 1 116 ? 3.016 -21.172 -15.234 1 97.31 116 PRO A CA 1
ATOM 893 C C . PRO A 1 116 ? 4.059 -20.734 -16.266 1 97.31 116 PRO A C 1
ATOM 895 O O . PRO A 1 116 ? 4.215 -21.375 -17.297 1 97.31 116 PRO A O 1
ATOM 898 N N . ASP A 1 117 ? 4.809 -19.656 -15.961 1 94.06 117 ASP A N 1
ATOM 899 C CA . ASP A 1 117 ? 5.801 -19.141 -16.906 1 94.06 117 ASP A CA 1
ATOM 900 C C . ASP A 1 117 ? 6.996 -20.094 -17.016 1 94.06 117 ASP A C 1
ATOM 902 O O . ASP A 1 117 ? 7.773 -20 -17.969 1 94.06 117 ASP A O 1
ATOM 906 N N . GLY A 1 118 ? 7.207 -20.953 -16.062 1 92.81 118 GLY A N 1
ATOM 907 C CA . GLY A 1 118 ? 8.289 -21.922 -16.094 1 92.81 118 GLY A CA 1
ATOM 908 C C . GLY A 1 118 ? 9.633 -21.328 -15.703 1 92.81 118 GLY A C 1
ATOM 909 O O . GLY A 1 118 ? 10.641 -22.047 -15.656 1 92.81 118 GLY A O 1
ATOM 910 N N . VAL A 1 119 ? 9.742 -20.141 -15.5 1 91.75 119 VAL A N 1
ATOM 911 C CA . VAL A 1 119 ? 10.969 -19.453 -15.102 1 91.75 119 VAL A CA 1
ATOM 912 C C . VAL A 1 119 ? 10.93 -19.156 -13.602 1 91.75 119 VAL A C 1
ATOM 914 O O . VAL A 1 119 ? 11.773 -19.656 -12.844 1 91.75 119 VAL A O 1
ATOM 917 N N . GLU A 1 120 ? 9.992 -18.516 -13.148 1 93.06 120 GLU A N 1
ATOM 918 C CA . GLU A 1 120 ? 9.797 -18.219 -11.734 1 93.06 120 GLU A CA 1
ATOM 919 C C . GLU A 1 120 ? 8.844 -19.203 -11.086 1 93.06 120 GLU A C 1
ATOM 921 O O . GLU A 1 120 ? 9.109 -19.703 -9.984 1 93.06 120 GLU A O 1
ATOM 926 N N . ILE A 1 121 ? 7.773 -19.516 -11.836 1 96.62 121 ILE A N 1
ATOM 927 C CA . ILE A 1 121 ? 6.715 -20.359 -11.297 1 96.62 121 ILE A CA 1
ATOM 928 C C . ILE A 1 121 ? 6.828 -21.766 -11.891 1 96.62 121 ILE A C 1
ATOM 930 O O . ILE A 1 121 ? 6.766 -21.938 -13.117 1 96.62 121 ILE A O 1
ATOM 934 N N . ALA A 1 122 ? 6.918 -22.75 -11 1 97.31 122 ALA A N 1
ATOM 935 C CA . ALA A 1 122 ? 7.066 -24.141 -11.43 1 97.31 122 ALA A CA 1
ATOM 936 C C . ALA A 1 122 ? 5.703 -24.781 -11.695 1 97.31 122 ALA A C 1
ATOM 938 O O . ALA A 1 122 ? 5.559 -25.578 -12.633 1 97.31 122 ALA A O 1
ATOM 939 N N . GLU A 1 123 ? 4.754 -24.469 -10.852 1 97.88 123 GLU A N 1
ATOM 940 C CA . GLU A 1 123 ? 3.434 -25.078 -10.945 1 97.88 123 GLU A CA 1
ATOM 941 C C . GLU A 1 123 ? 2.344 -24.109 -10.5 1 97.88 123 GLU A C 1
ATOM 943 O O . GLU A 1 123 ? 2.586 -23.234 -9.656 1 97.88 123 GLU A O 1
ATOM 948 N N . ALA A 1 124 ? 1.18 -24.281 -11.07 1 98.12 124 ALA A N 1
ATOM 949 C CA . ALA A 1 124 ? -0.046 -23.578 -10.688 1 98.12 124 ALA A CA 1
ATOM 950 C C . ALA A 1 124 ? -1.247 -24.516 -10.727 1 98.12 124 ALA A C 1
ATOM 952 O O . ALA A 1 124 ? -1.459 -25.219 -11.719 1 98.12 124 ALA A O 1
ATOM 953 N N . ARG A 1 125 ? -1.978 -24.531 -9.648 1 97.25 125 ARG A N 1
ATOM 954 C CA . ARG A 1 125 ? -3.098 -25.453 -9.539 1 97.25 125 ARG A CA 1
ATOM 955 C C . ARG A 1 125 ? -4.215 -24.875 -8.688 1 97.25 125 ARG A C 1
ATOM 957 O O . ARG A 1 125 ? -3.961 -24.078 -7.777 1 97.25 125 ARG A O 1
ATOM 964 N N . PHE A 1 126 ? -5.41 -25.297 -9.031 1 97.38 126 PHE A N 1
ATOM 965 C CA . PHE A 1 126 ? -6.551 -24.969 -8.18 1 97.38 126 PHE A CA 1
ATOM 966 C C . PHE A 1 126 ? -6.664 -25.969 -7.035 1 97.38 126 PHE A C 1
ATOM 968 O O . PHE A 1 126 ? -6.555 -27.188 -7.246 1 97.38 126 PHE A O 1
ATOM 975 N N . PHE A 1 127 ? -6.832 -25.438 -5.852 1 96.5 127 PHE A N 1
ATOM 976 C CA . PHE A 1 127 ? -7 -26.266 -4.668 1 96.5 127 PHE A CA 1
ATOM 977 C C . PHE A 1 127 ? -8.359 -26.016 -4.016 1 96.5 127 PHE A C 1
ATOM 979 O O . PHE A 1 127 ? -8.812 -24.875 -3.939 1 96.5 127 PHE A O 1
ATOM 986 N N . SER A 1 128 ? -8.984 -27.094 -3.504 1 92.56 128 SER A N 1
ATOM 987 C CA . SER A 1 128 ? -10.211 -26.953 -2.727 1 92.56 128 SER A CA 1
ATOM 988 C C . SER A 1 128 ? -9.922 -26.422 -1.325 1 92.56 128 SER A C 1
ATOM 990 O O . SER A 1 128 ? -8.812 -26.578 -0.812 1 92.56 128 SER A O 1
ATOM 992 N N . LEU A 1 129 ? -10.898 -25.719 -0.758 1 85.25 129 LEU A N 1
ATOM 993 C CA . LEU A 1 129 ? -10.758 -25.172 0.585 1 85.25 129 LEU A CA 1
ATOM 994 C C . LEU A 1 129 ? -10.523 -26.281 1.604 1 85.25 129 LEU A C 1
ATOM 996 O O . LEU A 1 129 ? -10.031 -26.016 2.705 1 85.25 129 LEU A O 1
ATOM 1000 N N . ALA A 1 130 ? -10.891 -27.453 1.267 1 87.31 130 ALA A N 1
ATOM 1001 C CA . ALA A 1 130 ? -10.789 -28.594 2.18 1 87.31 130 ALA A CA 1
ATOM 1002 C C . ALA A 1 130 ? -9.398 -29.219 2.113 1 87.31 130 ALA A C 1
ATOM 1004 O O . ALA A 1 130 ? -9.016 -29.984 3.002 1 87.31 130 ALA A O 1
ATOM 1005 N N . GLU A 1 131 ? -8.648 -28.969 1.111 1 90.38 131 GLU A N 1
ATOM 1006 C CA . GLU A 1 131 ? -7.352 -29.609 0.899 1 90.38 131 GLU A CA 1
ATOM 1007 C C . GLU A 1 131 ? -6.297 -28.594 0.469 1 90.38 131 GLU A C 1
ATOM 1009 O O . GLU A 1 131 ? -6.043 -28.422 -0.724 1 90.38 131 GLU A O 1
ATOM 1014 N N . PHE A 1 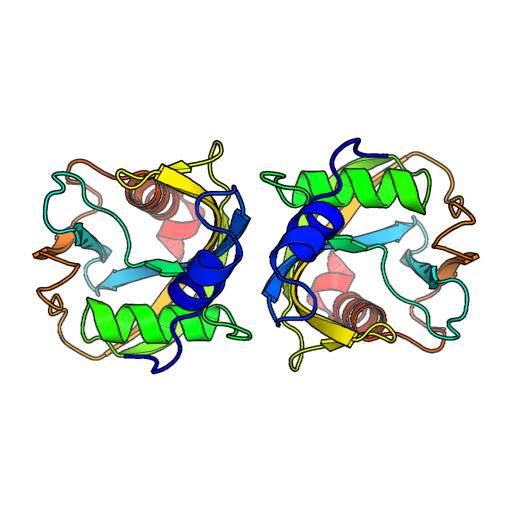132 ? -5.602 -28.047 1.37 1 92.44 132 PHE A N 1
ATOM 1015 C CA . PHE A 1 132 ? -4.535 -27.109 1.045 1 92.44 132 PHE A CA 1
ATOM 1016 C C . PHE A 1 132 ? -3.174 -27.797 1.102 1 92.44 132 PHE A C 1
ATOM 1018 O O . PHE A 1 132 ? -2.934 -28.641 1.968 1 92.44 132 PHE A O 1
ATOM 1025 N N . PRO A 1 133 ? -2.389 -27.484 0.194 1 96.31 133 PRO A N 1
ATOM 1026 C CA . PRO A 1 133 ? -0.988 -27.891 0.291 1 96.31 133 PRO A CA 1
ATOM 1027 C C . PRO A 1 133 ? -0.207 -27.109 1.334 1 96.31 133 PRO A C 1
ATOM 1029 O O . PRO A 1 133 ? -0.768 -26.219 1.993 1 96.31 133 PRO A O 1
ATOM 1032 N N . PRO A 1 134 ? 1.072 -27.5 1.626 1 97.44 134 PRO A N 1
ATOM 1033 C CA . PRO A 1 134 ? 1.868 -26.578 2.439 1 97.44 134 PRO A CA 1
ATOM 1034 C C . PRO A 1 134 ? 1.891 -25.156 1.872 1 97.44 134 PRO A C 1
ATOM 1036 O O . PRO A 1 134 ? 2.078 -24.969 0.667 1 97.44 134 PRO A O 1
ATOM 1039 N N . LEU A 1 135 ? 1.749 -24.156 2.77 1 97.56 135 LEU A N 1
ATOM 1040 C CA . LEU A 1 135 ? 1.45 -22.812 2.281 1 97.56 135 LEU A CA 1
ATOM 1041 C C . LEU A 1 135 ? 2.555 -21.844 2.668 1 97.56 135 LEU A C 1
ATOM 1043 O O . LEU A 1 135 ? 3.17 -21.984 3.727 1 97.56 135 LEU A O 1
ATOM 1047 N N . THR A 1 136 ? 2.832 -20.891 1.768 1 95.81 136 THR A N 1
ATOM 1048 C CA . THR A 1 136 ? 3.568 -19.688 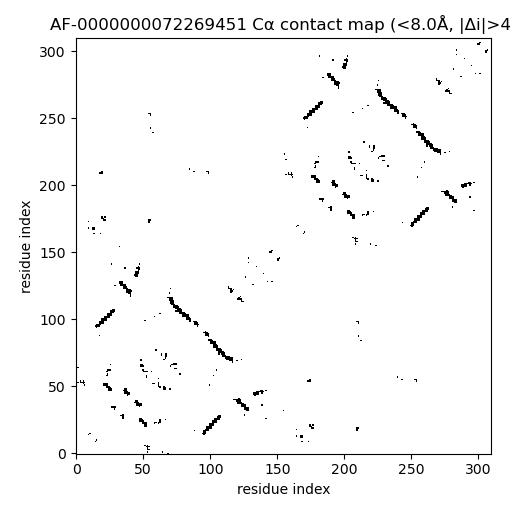2.145 1 95.81 136 THR A CA 1
ATOM 1049 C C . THR A 1 136 ? 2.719 -18.781 3.037 1 95.81 136 THR A C 1
ATOM 1051 O O . THR A 1 136 ? 1.553 -19.094 3.299 1 95.81 136 THR A O 1
ATOM 1054 N N . ARG A 1 137 ? 3.311 -17.688 3.443 1 93.25 137 ARG A N 1
ATOM 1055 C CA . ARG A 1 137 ? 2.564 -16.703 4.227 1 93.25 137 ARG A CA 1
ATOM 1056 C C . ARG A 1 137 ? 1.352 -16.203 3.457 1 93.25 137 ARG A C 1
ATOM 1058 O O . ARG A 1 137 ? 0.251 -16.109 4.008 1 93.25 137 ARG A O 1
ATOM 1065 N N . LEU A 1 138 ? 1.541 -15.812 2.213 1 94.69 138 LEU A N 1
ATOM 1066 C CA . LEU A 1 138 ? 0.439 -15.312 1.398 1 94.69 138 LEU A CA 1
ATOM 1067 C C . LEU A 1 138 ? -0.598 -16.406 1.157 1 94.69 138 LEU A C 1
ATOM 1069 O O . LEU A 1 138 ? -1.798 -16.125 1.103 1 94.69 138 LEU A O 1
ATOM 1073 N N . GLY A 1 139 ? -0.087 -17.625 1 1 95.44 139 GLY A N 1
ATOM 1074 C CA . GLY A 1 139 ? -1.021 -18.734 0.896 1 95.44 139 GLY A CA 1
ATOM 1075 C C . GLY A 1 139 ? -1.879 -18.906 2.137 1 95.44 139 GLY A C 1
ATOM 1076 O O . GLY A 1 139 ? -3.078 -19.188 2.035 1 95.44 139 GLY A O 1
ATOM 1077 N N . GLN A 1 140 ? -1.22 -18.781 3.244 1 95 140 GLN A N 1
ATOM 1078 C CA . GLN A 1 140 ? -1.944 -18.891 4.504 1 95 140 GLN A CA 1
ATOM 1079 C C . GLN A 1 140 ? -3.006 -17.797 4.629 1 95 140 GLN A C 1
ATOM 1081 O O . GLN A 1 140 ? -4.121 -18.062 5.086 1 95 140 GLN A O 1
ATOM 1086 N N . ARG A 1 141 ? -2.67 -16.656 4.266 1 92.5 141 ARG A N 1
ATOM 1087 C CA . ARG A 1 141 ? -3.645 -15.578 4.32 1 92.5 141 ARG A CA 1
ATOM 1088 C C . ARG A 1 141 ? -4.828 -15.852 3.4 1 92.5 141 ARG A C 1
ATOM 1090 O O . ARG A 1 141 ? -5.977 -15.578 3.754 1 92.5 141 ARG A O 1
ATOM 1097 N N . ALA A 1 142 ? -4.59 -16.328 2.238 1 90.38 142 ALA A N 1
ATOM 1098 C CA . ALA A 1 142 ? -5.66 -16.734 1.322 1 90.38 142 ALA A CA 1
ATOM 1099 C C . ALA A 1 142 ? -6.621 -17.703 1.991 1 90.38 142 ALA A C 1
ATOM 1101 O O . ALA A 1 142 ? -7.844 -17.547 1.9 1 90.38 142 ALA A O 1
ATOM 1102 N N . LYS A 1 143 ? -6.043 -18.656 2.611 1 92.56 143 LYS A N 1
ATOM 1103 C CA . LYS A 1 143 ? -6.859 -19.656 3.309 1 92.56 143 LYS A CA 1
ATOM 1104 C C . LYS A 1 143 ? -7.75 -19 4.355 1 92.56 143 LYS A C 1
ATOM 1106 O O . LYS A 1 143 ? -8.938 -19.312 4.461 1 92.56 143 LYS A O 1
ATOM 1111 N N . GLU A 1 144 ? -7.207 -18.078 5.055 1 92.5 144 GLU A N 1
ATOM 1112 C CA . GLU A 1 144 ? -7.945 -17.375 6.105 1 92.5 144 GLU A CA 1
ATOM 1113 C C . GLU A 1 144 ? -9.078 -16.547 5.523 1 92.5 144 GLU A C 1
ATOM 1115 O O . GLU A 1 144 ? -10.188 -16.516 6.062 1 92.5 144 GLU A O 1
ATOM 1120 N N . VAL A 1 145 ? -8.781 -15.844 4.496 1 88.88 145 VAL A N 1
ATOM 1121 C CA . VAL A 1 145 ? -9.789 -15.008 3.846 1 88.88 145 VAL A CA 1
ATOM 1122 C C . VAL A 1 145 ? -10.914 -15.883 3.307 1 88.88 145 VAL A C 1
ATOM 1124 O O . VAL A 1 145 ? -12.094 -15.562 3.477 1 88.88 145 VAL A O 1
ATOM 1127 N N . MET A 1 146 ? -10.594 -16.969 2.705 1 87.5 146 MET A N 1
ATOM 1128 C CA . MET A 1 146 ? -11.57 -17.844 2.078 1 87.5 146 MET A CA 1
ATOM 1129 C C . MET A 1 146 ? -12.414 -18.547 3.133 1 87.5 146 MET A C 1
ATOM 1131 O O . MET A 1 146 ? -13.562 -18.922 2.869 1 87.5 146 MET A O 1
ATOM 1135 N N . SER A 1 147 ? -11.859 -18.719 4.234 1 86.75 147 SER A N 1
ATOM 1136 C CA . SER A 1 147 ? -12.555 -19.469 5.289 1 86.75 147 SER A CA 1
ATOM 1137 C C . SER A 1 147 ? -13.43 -18.531 6.129 1 86.75 147 SER A C 1
ATOM 1139 O O . SER A 1 147 ? -14.164 -19 7 1 86.75 147 SER A O 1
ATOM 1141 N N . SER A 1 148 ? -13.242 -17.219 5.941 1 83.06 148 SER A N 1
ATOM 1142 C CA . SER A 1 148 ? -14.047 -16.281 6.715 1 83.06 148 SER A CA 1
ATOM 1143 C C . SER A 1 148 ? -15.5 -16.281 6.254 1 83.06 148 SER A C 1
ATOM 1145 O O . SER A 1 148 ? -15.781 -16.422 5.062 1 83.06 148 SER A O 1
ATOM 1147 N N . PRO A 1 149 ? -16.406 -16.219 7.215 1 70.88 149 PRO A N 1
ATOM 1148 C CA . PRO A 1 149 ? -17.844 -16.25 6.871 1 70.88 149 PRO A CA 1
ATOM 1149 C C . PRO A 1 149 ? -18.234 -15.125 5.902 1 70.88 149 PRO A C 1
ATOM 1151 O O . PRO A 1 149 ? -19.078 -15.336 5.027 1 70.88 149 PRO A O 1
ATOM 1154 N N . ALA A 1 150 ? -17.688 -13.961 6.113 1 60.34 150 ALA A N 1
ATOM 1155 C CA . ALA A 1 150 ? -18.016 -12.844 5.234 1 60.34 150 ALA A CA 1
ATOM 1156 C C . ALA A 1 150 ? -17.656 -13.156 3.783 1 60.34 150 ALA A C 1
ATOM 1158 O O . ALA A 1 150 ? -18.359 -12.727 2.859 1 60.34 150 ALA A O 1
ATOM 1159 N N . SER A 1 151 ? -16.625 -13.875 3.586 1 57.91 151 SER A N 1
ATOM 1160 C CA . SER A 1 151 ? -16.141 -14.234 2.256 1 57.91 151 SER A CA 1
ATOM 1161 C C . SER A 1 151 ? -16.953 -15.375 1.657 1 57.91 151 SER A C 1
ATOM 1163 O O . SER A 1 151 ? -17.125 -15.445 0.438 1 57.91 151 SER A O 1
ATOM 1165 N N . MET A 1 152 ? -17.406 -16.25 2.445 1 53.75 152 MET A N 1
ATOM 1166 C CA . MET A 1 152 ? -18.172 -17.391 1.946 1 53.75 152 MET A CA 1
ATOM 1167 C C . MET A 1 152 ? -19.422 -16.922 1.193 1 53.75 152 MET A C 1
ATOM 1169 O O . MET A 1 152 ? -19.844 -17.578 0.237 1 53.75 152 MET A O 1
ATOM 1173 N N . ALA A 1 153 ? -19.906 -15.852 1.642 1 48.62 153 ALA A N 1
ATOM 1174 C CA . ALA A 1 153 ? -21.109 -15.344 0.981 1 48.62 153 ALA A CA 1
ATOM 1175 C C . ALA A 1 153 ? -20.766 -14.711 -0.364 1 48.62 153 ALA A C 1
ATOM 1177 O O . ALA A 1 153 ? -21.609 -14.625 -1.254 1 48.62 153 ALA A O 1
ATOM 1178 N N . ALA A 1 154 ? -19.641 -14.281 -0.456 1 52.56 154 ALA A N 1
ATOM 1179 C CA . ALA A 1 154 ? -19.266 -13.531 -1.653 1 52.56 154 ALA A CA 1
ATOM 1180 C C . ALA A 1 154 ? -18.672 -14.453 -2.717 1 52.56 154 ALA A C 1
ATOM 1182 O O . ALA A 1 154 ? -18.5 -14.055 -3.871 1 52.56 154 ALA A O 1
ATOM 1183 N N . TRP A 1 155 ? -18.312 -15.703 -2.309 1 46.22 155 TRP A N 1
ATOM 1184 C CA . TRP A 1 155 ? -17.719 -16.625 -3.262 1 46.22 155 TRP A CA 1
ATOM 1185 C C . TRP A 1 155 ? -18.75 -17.625 -3.773 1 46.22 155 TRP A C 1
ATOM 1187 O O . TRP A 1 155 ? -19.703 -17.953 -3.068 1 46.22 155 TRP A O 1
ATOM 1197 N N . MET B 1 1 ? 10.211 12.055 17.328 1 42.53 1 MET B N 1
ATOM 1198 C CA . MET B 1 1 ? 10.594 11.867 15.93 1 42.53 1 MET B CA 1
ATOM 1199 C C . MET B 1 1 ? 11.281 10.516 15.727 1 42.53 1 MET B C 1
ATOM 1201 O O . MET B 1 1 ? 11.922 10.008 16.641 1 42.53 1 MET B O 1
ATOM 1205 N N . SER B 1 2 ? 10.648 9.703 14.82 1 48.91 2 SER B N 1
ATOM 1206 C CA . SER B 1 2 ? 11.344 8.438 14.641 1 48.91 2 SER B CA 1
ATOM 1207 C C . SER B 1 2 ? 12.844 8.648 14.414 1 48.91 2 SER B C 1
ATOM 1209 O O . SER B 1 2 ? 13.242 9.594 13.727 1 48.91 2 SER B O 1
ATOM 1211 N N . THR B 1 3 ? 13.703 8.211 15.203 1 52.56 3 THR B N 1
ATOM 1212 C CA . THR B 1 3 ? 15.141 8.203 14.992 1 52.56 3 THR B CA 1
ATOM 1213 C C . THR B 1 3 ? 15.484 7.605 13.625 1 52.56 3 THR B C 1
ATOM 1215 O O . THR B 1 3 ? 16.625 7.699 13.172 1 52.56 3 THR B O 1
ATOM 1218 N N . LYS B 1 4 ? 14.484 6.984 13.055 1 66.25 4 LYS B N 1
ATOM 1219 C CA . LYS B 1 4 ? 14.688 6.414 11.727 1 66.25 4 LYS B CA 1
ATOM 1220 C C . LYS B 1 4 ? 14.266 7.395 10.641 1 66.25 4 LYS B C 1
ATOM 1222 O O . LYS B 1 4 ? 13.312 8.148 10.812 1 66.25 4 LYS B O 1
ATOM 1227 N N . ASP B 1 5 ? 15.188 7.785 9.828 1 91.94 5 ASP B N 1
ATOM 1228 C CA . ASP B 1 5 ? 14.859 8.594 8.664 1 91.94 5 ASP B CA 1
ATOM 1229 C C . ASP B 1 5 ? 15.078 7.816 7.367 1 91.94 5 ASP B C 1
ATOM 1231 O O . ASP B 1 5 ? 16.109 7.988 6.703 1 91.94 5 ASP B O 1
ATOM 1235 N N . TYR B 1 6 ? 14.109 6.953 7.07 1 96.75 6 TYR B N 1
ATOM 1236 C CA . TYR B 1 6 ? 14.211 6.055 5.926 1 96.75 6 TYR B CA 1
ATOM 1237 C C . TYR B 1 6 ? 14.422 6.836 4.637 1 96.75 6 TYR B C 1
ATOM 1239 O O . TYR B 1 6 ? 15.281 6.488 3.824 1 96.75 6 TYR B O 1
ATOM 1247 N N . VAL B 1 7 ? 13.656 7.906 4.473 1 97.06 7 VAL B N 1
ATOM 1248 C CA . VAL B 1 7 ? 13.734 8.688 3.244 1 97.06 7 VAL B CA 1
ATOM 1249 C C . VAL B 1 7 ? 15.125 9.289 3.102 1 97.06 7 VAL B C 1
ATOM 1251 O O . VAL B 1 7 ? 15.734 9.211 2.033 1 97.06 7 VAL B O 1
ATOM 1254 N N . ARG B 1 8 ? 15.594 9.859 4.184 1 96.12 8 ARG B N 1
ATOM 1255 C CA . ARG B 1 8 ? 16.922 10.453 4.16 1 96.12 8 ARG B CA 1
ATOM 1256 C C . ARG B 1 8 ? 17.984 9.414 3.832 1 96.12 8 ARG B C 1
ATOM 1258 O O . ARG B 1 8 ? 18.859 9.648 2.986 1 96.12 8 ARG B O 1
ATOM 1265 N N . ASP B 1 9 ? 17.938 8.305 4.535 1 96.94 9 ASP B N 1
ATOM 1266 C CA . ASP B 1 9 ? 18.922 7.242 4.34 1 96.94 9 ASP B CA 1
ATOM 1267 C C . ASP B 1 9 ? 18.875 6.707 2.912 1 96.94 9 ASP B C 1
ATOM 1269 O O . ASP B 1 9 ? 19.922 6.457 2.301 1 96.94 9 ASP B O 1
ATOM 1273 N N . LEU B 1 10 ? 17.688 6.52 2.381 1 97.81 10 LEU B N 1
ATOM 1274 C CA . LEU B 1 10 ? 17.547 6.027 1.016 1 97.81 10 LEU B CA 1
ATOM 1275 C C . LEU B 1 10 ? 18.094 7.043 0.014 1 97.81 10 LEU B C 1
ATOM 1277 O O . LEU B 1 10 ? 18.797 6.668 -0.932 1 97.81 10 LEU B O 1
ATOM 1281 N N . ARG B 1 11 ? 17.781 8.289 0.242 1 97.75 11 ARG B N 1
ATOM 1282 C CA . ARG B 1 11 ? 18.203 9.328 -0.685 1 97.75 11 ARG B CA 1
ATOM 1283 C C . ARG B 1 11 ? 19.719 9.461 -0.704 1 97.75 11 ARG B C 1
ATOM 1285 O O . ARG B 1 11 ? 20.312 9.781 -1.738 1 97.75 11 ARG B O 1
ATOM 1292 N N . ARG B 1 12 ? 20.375 9.219 0.405 1 97.44 12 ARG B N 1
ATOM 1293 C CA . ARG B 1 12 ? 21.828 9.211 0.445 1 97.44 12 ARG B CA 1
ATOM 1294 C C . ARG B 1 12 ? 22.391 8.18 -0.527 1 97.44 12 ARG B C 1
ATOM 1296 O O . ARG B 1 12 ? 23.484 8.383 -1.087 1 97.44 12 ARG B O 1
ATOM 1303 N N . LEU B 1 13 ? 21.672 7.16 -0.78 1 97.62 13 LEU B N 1
ATOM 1304 C CA . LEU B 1 13 ? 22.125 6.07 -1.633 1 97.62 13 LEU B CA 1
ATOM 1305 C C . LEU B 1 13 ? 21.703 6.289 -3.078 1 97.62 13 LEU B C 1
ATOM 1307 O O . LEU B 1 13 ? 22.484 6.074 -4.008 1 97.62 13 LEU B O 1
ATOM 1311 N N . VAL B 1 14 ? 20.5 6.809 -3.348 1 98.19 14 VAL B N 1
ATOM 1312 C CA . VAL B 1 14 ? 19.938 6.781 -4.691 1 98.19 14 VAL B CA 1
ATOM 1313 C C . VAL B 1 14 ? 19.984 8.18 -5.305 1 98.19 14 VAL B C 1
ATOM 1315 O O . VAL B 1 14 ? 19.672 8.359 -6.484 1 98.19 14 VAL B O 1
ATOM 1318 N N . GLY B 1 15 ? 20.391 9.133 -4.512 1 97.44 15 GLY B N 1
ATOM 1319 C CA . GLY B 1 15 ? 20.328 10.5 -4.992 1 97.44 15 GLY B CA 1
ATOM 1320 C C . GLY B 1 15 ? 18.906 10.945 -5.32 1 97.44 15 GLY B C 1
ATOM 1321 O O . GLY B 1 15 ? 18 10.797 -4.508 1 97.44 15 GLY B O 1
ATOM 1322 N N . HIS B 1 16 ? 18.766 11.492 -6.551 1 97.44 16 HIS B N 1
ATOM 1323 C CA . HIS B 1 16 ? 17.469 12.047 -6.945 1 97.44 16 HIS B CA 1
ATOM 1324 C C . HIS B 1 16 ? 16.688 11.062 -7.816 1 97.44 16 HIS B C 1
ATOM 1326 O O . HIS B 1 16 ? 15.625 11.398 -8.328 1 97.44 16 HIS B O 1
ATOM 1332 N N . ALA B 1 17 ? 17.188 9.836 -7.988 1 97.31 17 ALA B N 1
ATOM 1333 C CA . ALA B 1 17 ? 16.531 8.844 -8.844 1 97.31 17 ALA B CA 1
ATOM 1334 C C . ALA B 1 17 ? 15.109 8.578 -8.375 1 97.31 17 ALA B C 1
ATOM 1336 O O . ALA B 1 17 ? 14.828 8.602 -7.172 1 97.31 17 ALA B O 1
ATOM 1337 N N . PRO B 1 18 ? 14.219 8.336 -9.281 1 97.69 18 PRO B N 1
ATOM 1338 C CA . PRO B 1 18 ? 12.828 8.07 -8.883 1 97.69 18 PRO B CA 1
ATOM 1339 C C . PRO B 1 18 ? 12.68 6.777 -8.086 1 97.69 18 PRO B C 1
ATOM 1341 O O . PRO B 1 18 ? 13.328 5.777 -8.398 1 97.69 18 PRO B O 1
ATOM 1344 N N . VAL B 1 19 ? 11.906 6.855 -7.02 1 98.12 19 VAL B N 1
ATOM 1345 C CA . VAL B 1 19 ? 11.656 5.684 -6.188 1 98.12 19 VAL B CA 1
ATOM 1346 C C . VAL B 1 19 ? 10.172 5.613 -5.82 1 98.12 19 VAL B C 1
ATOM 1348 O O . VAL B 1 19 ? 9.469 6.629 -5.852 1 98.12 19 VAL B O 1
ATOM 1351 N N . ASN B 1 20 ? 9.68 4.418 -5.566 1 97.88 20 ASN B N 1
ATOM 1352 C CA . ASN B 1 20 ? 8.359 4.242 -4.965 1 97.88 20 ASN B CA 1
ATOM 1353 C C . ASN B 1 20 ? 8.398 4.438 -3.453 1 97.88 20 ASN B C 1
ATOM 1355 O O . ASN B 1 20 ? 9.25 3.863 -2.77 1 97.88 20 ASN B O 1
ATOM 1359 N N . PHE B 1 21 ? 7.539 5.27 -2.961 1 97.75 21 PHE B N 1
ATOM 1360 C CA . PHE B 1 21 ? 7.312 5.387 -1.525 1 97.75 21 PHE B CA 1
ATOM 1361 C C . PHE B 1 21 ? 5.934 4.863 -1.148 1 97.75 21 PHE B C 1
ATOM 1363 O O . PHE B 1 21 ? 5.047 4.766 -1.999 1 97.75 21 PHE B O 1
ATOM 1370 N N . VAL B 1 22 ? 5.824 4.469 0.036 1 97.69 22 VAL B N 1
ATOM 1371 C CA . VAL B 1 22 ? 4.539 4.094 0.615 1 97.69 22 VAL B CA 1
ATOM 1372 C C . VAL B 1 22 ? 4.328 4.836 1.932 1 97.69 22 VAL B C 1
ATOM 1374 O O . VAL B 1 22 ? 5.281 5.066 2.682 1 97.69 22 VAL B O 1
ATOM 1377 N N . GLY B 1 23 ? 3.102 5.285 2.123 1 97.62 23 GLY B N 1
ATOM 1378 C CA . GLY B 1 23 ? 2.795 6.051 3.322 1 97.62 23 GLY B CA 1
ATOM 1379 C C . GLY B 1 23 ? 1.343 5.941 3.744 1 97.62 23 GLY B C 1
ATOM 1380 O O . GLY B 1 23 ? 0.623 5.051 3.287 1 97.62 23 GLY B O 1
ATOM 1381 N N . ALA B 1 24 ? 0.97 6.754 4.715 1 98.25 24 ALA B N 1
ATOM 1382 C CA . ALA B 1 24 ? -0.382 6.762 5.266 1 98.25 24 ALA B CA 1
ATOM 1383 C C . ALA B 1 24 ? -0.9 8.188 5.43 1 98.25 24 ALA B C 1
ATOM 1385 O O . ALA B 1 24 ? -0.116 9.125 5.602 1 98.25 24 ALA B O 1
ATOM 1386 N N . ALA B 1 25 ? -2.156 8.367 5.32 1 98.5 25 ALA B N 1
ATOM 1387 C CA . ALA B 1 25 ? -2.873 9.609 5.57 1 98.5 25 ALA B CA 1
ATOM 1388 C C . ALA B 1 25 ? -4.094 9.375 6.453 1 98.5 25 ALA B C 1
ATOM 1390 O O . ALA B 1 25 ? -4.66 8.281 6.465 1 98.5 25 ALA B O 1
ATOM 1391 N N . GLY B 1 26 ? -4.492 10.383 7.152 1 98.5 26 GLY B N 1
ATOM 1392 C CA . GLY B 1 26 ? -5.594 10.227 8.086 1 98.5 26 GLY B CA 1
ATOM 1393 C C . GLY B 1 26 ? -6.699 11.242 7.883 1 98.5 26 GLY B C 1
ATOM 1394 O O . GLY B 1 26 ? -6.441 12.445 7.816 1 98.5 26 GLY B O 1
ATOM 1395 N N . LEU B 1 27 ? -7.848 10.727 7.738 1 97.88 27 LEU B N 1
ATOM 1396 C CA . LEU B 1 27 ? -9.062 11.539 7.812 1 97.88 27 LEU B CA 1
ATOM 1397 C C . LEU B 1 27 ? -9.578 11.609 9.242 1 97.88 27 LEU B C 1
ATOM 1399 O O . LEU B 1 27 ? -10.023 10.609 9.805 1 97.88 27 LEU B O 1
ATOM 1403 N N . ILE B 1 28 ? -9.547 12.727 9.867 1 97.69 28 ILE B N 1
ATOM 1404 C CA . ILE B 1 28 ? -9.93 12.945 11.258 1 97.69 28 ILE B CA 1
ATOM 1405 C C . ILE B 1 28 ? -11.102 13.922 11.32 1 97.69 28 ILE B C 1
ATOM 1407 O O . ILE B 1 28 ? -11.016 15.039 10.805 1 97.69 28 ILE B O 1
ATOM 1411 N N . CYS B 1 29 ? -12.125 13.492 11.945 1 95.25 29 CYS B N 1
ATOM 1412 C CA . CYS B 1 29 ? -13.289 14.352 12.125 1 95.25 29 CYS B CA 1
ATOM 1413 C C . CYS B 1 29 ? -13.602 14.555 13.602 1 95.25 29 CYS B C 1
ATOM 1415 O O . CYS B 1 29 ? -13.258 13.711 14.438 1 95.25 29 CYS B O 1
ATOM 1417 N N . ASN B 1 30 ? -14.188 15.719 13.883 1 94.44 30 ASN B N 1
ATOM 1418 C CA . ASN B 1 30 ? -14.641 15.93 15.25 1 94.44 30 ASN B CA 1
ATOM 1419 C C . ASN B 1 30 ? -16.125 15.602 15.406 1 94.44 30 ASN B C 1
ATOM 1421 O O . ASN B 1 30 ? -16.75 15.102 14.469 1 94.44 30 ASN B O 1
ATOM 1425 N N . ALA B 1 31 ? -16.594 15.883 16.578 1 92.06 31 ALA B N 1
ATOM 1426 C CA . ALA B 1 31 ? -17.953 15.492 16.922 1 92.06 31 ALA B CA 1
ATOM 1427 C C . ALA B 1 31 ? -18.969 16.281 16.109 1 92.06 31 ALA B C 1
ATOM 1429 O O . ALA B 1 31 ? -20.109 15.844 15.906 1 92.06 31 ALA B O 1
ATOM 1430 N N . ALA B 1 32 ? -18.594 17.438 15.625 1 92.06 32 ALA B N 1
ATOM 1431 C CA . ALA B 1 32 ? -19.484 18.297 14.844 1 92.06 32 ALA B CA 1
ATOM 1432 C C . ALA B 1 32 ? -19.5 17.891 13.375 1 92.06 32 ALA B C 1
ATOM 1434 O O . ALA B 1 32 ? -20.172 18.516 12.555 1 92.06 32 ALA B O 1
ATOM 1435 N N . GLY B 1 33 ? -18.656 16.875 12.992 1 90.5 33 GLY B N 1
ATOM 1436 C CA . GLY B 1 33 ? -18.594 16.438 11.609 1 90.5 33 GLY B CA 1
ATOM 1437 C C . GLY B 1 33 ? -17.625 17.25 10.773 1 90.5 33 GLY B C 1
ATOM 1438 O O . GLY B 1 33 ? -17.656 17.188 9.539 1 90.5 33 GLY B O 1
ATOM 1439 N N . GLU B 1 34 ? -16.844 18.031 11.414 1 94.75 34 GLU B N 1
ATOM 1440 C CA . GLU B 1 34 ? -15.828 18.797 10.711 1 94.75 34 GLU B CA 1
ATOM 1441 C C . GLU B 1 34 ? -14.555 17.984 10.5 1 94.75 34 GLU B C 1
ATOM 1443 O O . GLU B 1 34 ? -14.203 17.156 11.336 1 94.75 34 GLU B O 1
ATOM 1448 N N . VAL B 1 35 ? -13.891 18.266 9.383 1 96.81 35 VAL B N 1
ATOM 1449 C CA . VAL B 1 35 ? -12.688 17.516 9.039 1 96.81 35 VAL B CA 1
ATOM 1450 C C . VAL B 1 35 ? -11.453 18.344 9.391 1 96.81 35 VAL B C 1
ATOM 1452 O O . VAL B 1 35 ? -11.398 19.547 9.117 1 96.81 35 VAL B O 1
ATOM 1455 N N . LEU B 1 36 ? -10.492 17.688 10.039 1 97.94 36 LEU B N 1
ATOM 1456 C CA . LEU B 1 36 ? -9.219 18.328 10.359 1 97.94 36 LEU B CA 1
ATOM 1457 C C . LEU B 1 36 ? -8.312 18.391 9.141 1 97.94 36 LEU B C 1
ATOM 1459 O O . LEU B 1 36 ? -7.953 17.344 8.586 1 97.94 36 LEU B O 1
ATOM 1463 N N . LEU B 1 37 ? -7.988 19.562 8.703 1 98.25 37 LEU B N 1
ATOM 1464 C CA . LEU B 1 37 ? -7.027 19.766 7.625 1 98.25 37 LEU B CA 1
ATOM 1465 C C . LEU B 1 37 ? -5.812 20.547 8.117 1 98.25 37 LEU B C 1
ATOM 1467 O O . LEU B 1 37 ? -5.891 21.25 9.125 1 98.25 37 LEU B O 1
ATOM 1471 N N . GLN B 1 38 ? -4.711 20.312 7.422 1 98.44 38 GLN B N 1
ATOM 1472 C CA . GLN B 1 38 ? -3.486 21.016 7.777 1 98.44 38 GLN B CA 1
ATOM 1473 C C . GLN B 1 38 ? -2.889 21.719 6.566 1 98.44 38 GLN B C 1
ATOM 1475 O O . GLN B 1 38 ? -3.105 21.297 5.426 1 98.44 38 GLN B O 1
ATOM 1480 N N . ARG B 1 39 ? -2.209 22.781 6.852 1 97.75 39 ARG B N 1
ATOM 1481 C CA . ARG B 1 39 ? -1.474 23.547 5.848 1 97.75 39 ARG B CA 1
ATOM 1482 C C . ARG B 1 39 ? 0.023 23.547 6.141 1 97.75 39 ARG B C 1
ATOM 1484 O O . ARG B 1 39 ? 0.448 23.906 7.242 1 97.75 39 ARG B O 1
ATOM 1491 N N . ARG B 1 40 ? 0.82 23.078 5.152 1 95.88 40 ARG B N 1
ATOM 1492 C CA . ARG B 1 40 ? 2.27 23.062 5.324 1 95.88 40 ARG B CA 1
ATOM 1493 C C . ARG B 1 40 ? 2.84 24.469 5.254 1 95.88 40 ARG B C 1
ATOM 1495 O O . ARG B 1 40 ? 2.254 25.359 4.621 1 95.88 40 ARG B O 1
ATOM 1502 N N . ARG B 1 41 ? 4 24.547 5.863 1 94.56 41 ARG B N 1
ATOM 1503 C CA . ARG B 1 41 ? 4.695 25.828 5.766 1 94.56 41 ARG B CA 1
ATOM 1504 C C . ARG B 1 41 ? 5.02 26.172 4.316 1 94.56 41 ARG B C 1
ATOM 1506 O O . ARG B 1 41 ? 5.543 25.328 3.58 1 94.56 41 ARG B O 1
ATOM 1513 N N . GLY B 1 42 ? 4.586 27.328 3.904 1 91.88 42 GLY B N 1
ATOM 1514 C CA . GLY B 1 42 ? 4.883 27.781 2.553 1 91.88 42 GLY B CA 1
ATOM 1515 C C . GLY B 1 42 ? 3.812 27.406 1.548 1 91.88 42 GLY B C 1
ATOM 1516 O O . GLY B 1 42 ? 3.898 27.766 0.373 1 91.88 42 GLY B O 1
ATOM 1517 N N . SER B 1 43 ? 2.85 26.672 1.975 1 94.06 43 SER B N 1
ATOM 1518 C CA . SER B 1 43 ? 1.774 26.266 1.079 1 94.06 43 SER B CA 1
ATOM 1519 C C . SER B 1 43 ? 0.501 27.062 1.337 1 94.06 43 SER B C 1
ATOM 1521 O O . SER B 1 43 ? 0.262 27.516 2.459 1 94.06 43 SER B O 1
ATOM 1523 N N . GLU B 1 44 ? -0.292 27.219 0.3 1 96.06 44 GLU B N 1
ATOM 1524 C CA . GLU B 1 44 ? -1.589 27.875 0.449 1 96.06 44 GLU B CA 1
ATOM 1525 C C . GLU B 1 44 ? -2.723 26.844 0.464 1 96.06 44 GLU B C 1
ATOM 1527 O O . GLU B 1 44 ? -3.877 27.203 0.715 1 96.06 44 GLU B O 1
ATOM 1532 N N . ARG B 1 45 ? -2.363 25.656 0.199 1 97.75 45 ARG B N 1
ATOM 1533 C CA . ARG B 1 45 ? -3.379 24.609 0.103 1 97.75 45 ARG B CA 1
ATOM 1534 C C . ARG B 1 45 ? -3.4 23.75 1.361 1 97.75 45 ARG B C 1
ATOM 1536 O O . ARG B 1 45 ? -2.375 23.594 2.029 1 97.75 45 ARG B O 1
ATOM 1543 N N . TRP B 1 46 ? -4.602 23.25 1.648 1 98.19 46 TRP B N 1
ATOM 1544 C CA . TRP B 1 46 ? -4.84 22.453 2.844 1 98.19 46 TRP B CA 1
ATOM 1545 C C . TRP B 1 46 ? -5.031 20.984 2.484 1 98.19 46 TRP B C 1
ATOM 1547 O O . TRP B 1 46 ? -5.691 20.656 1.493 1 98.19 46 TRP B O 1
ATOM 1557 N N . GLY B 1 47 ? -4.422 20.141 3.24 1 97.75 47 GLY B N 1
ATOM 1558 C CA . GLY B 1 47 ? -4.535 18.703 3.004 1 97.75 47 GLY B CA 1
ATOM 1559 C C . GLY B 1 47 ? -4.668 17.906 4.281 1 97.75 47 GLY B C 1
ATOM 1560 O O . GLY B 1 47 ? -4.953 18.453 5.344 1 97.75 47 GLY B O 1
ATOM 1561 N N . LEU B 1 48 ? -4.535 16.609 4.172 1 98.19 48 LEU B N 1
ATOM 1562 C CA . LEU B 1 48 ? -4.598 15.688 5.297 1 98.19 48 LEU B CA 1
ATOM 1563 C C . LEU B 1 48 ? -3.227 15.508 5.934 1 98.19 48 LEU B C 1
ATOM 1565 O O . LEU B 1 48 ? -2.201 15.75 5.289 1 98.19 48 LEU B O 1
ATOM 1569 N N . VAL B 1 49 ? -3.258 15.172 7.25 1 98.31 49 VAL B N 1
ATOM 1570 C CA . VAL B 1 49 ? -2.02 14.672 7.836 1 98.31 49 VAL B CA 1
ATOM 1571 C C . VAL B 1 49 ? -1.569 13.406 7.102 1 98.31 49 VAL B C 1
ATOM 1573 O O . VAL B 1 49 ? -2.385 12.531 6.805 1 98.31 49 VAL B O 1
ATOM 1576 N N . ALA B 1 50 ? -0.378 13.375 6.711 1 97.75 50 ALA B N 1
ATOM 1577 C CA . ALA B 1 50 ? 0.164 12.242 5.973 1 97.75 50 ALA B CA 1
ATOM 1578 C C . ALA B 1 50 ? 1.682 12.164 6.121 1 97.75 50 ALA B C 1
ATOM 1580 O O . ALA B 1 50 ? 2.318 13.125 6.551 1 97.75 50 ALA B O 1
ATOM 1581 N N . GLY B 1 51 ? 2.221 11.031 5.754 1 97.12 51 GLY B N 1
ATOM 1582 C CA . GLY B 1 51 ? 3.666 10.859 5.742 1 97.12 51 GLY B CA 1
ATOM 1583 C C . GLY B 1 51 ? 4.105 9.531 5.152 1 97.12 51 GLY B C 1
ATOM 1584 O O . GLY B 1 51 ? 3.279 8.641 4.93 1 97.12 51 GLY B O 1
ATOM 1585 N N . ILE B 1 52 ? 5.348 9.445 4.949 1 97.56 52 ILE B N 1
ATOM 1586 C CA . ILE B 1 52 ? 5.957 8.25 4.371 1 97.56 52 ILE B CA 1
ATOM 1587 C C . ILE B 1 52 ? 6.328 7.273 5.484 1 97.56 52 ILE B C 1
ATOM 1589 O O . ILE B 1 52 ? 6.777 7.684 6.555 1 97.56 52 ILE B O 1
ATOM 1593 N N . ALA B 1 53 ? 6.164 5.98 5.195 1 97.69 53 ALA B N 1
ATOM 1594 C CA . ALA B 1 53 ? 6.508 4.941 6.16 1 97.69 53 ALA B CA 1
ATOM 1595 C C . ALA B 1 53 ? 8.016 4.879 6.387 1 97.69 53 ALA B C 1
ATOM 1597 O O . ALA B 1 53 ? 8.797 4.969 5.434 1 97.69 53 ALA B O 1
ATOM 1598 N N . GLU B 1 54 ? 8.406 4.738 7.656 1 97.62 54 GLU B N 1
ATOM 1599 C CA . GLU B 1 54 ? 9.789 4.352 7.949 1 97.62 54 GLU B CA 1
ATOM 1600 C C . GLU B 1 54 ? 10.055 2.908 7.539 1 97.62 54 GLU B C 1
ATOM 1602 O O . GLU B 1 54 ? 9.125 2.16 7.234 1 97.62 54 GLU B O 1
ATOM 1607 N N . LEU B 1 55 ? 11.281 2.578 7.465 1 97.06 55 LEU B N 1
ATOM 1608 C CA . LEU B 1 55 ? 11.648 1.224 7.066 1 97.06 55 LEU B CA 1
ATOM 1609 C C . LEU B 1 55 ? 10.961 0.193 7.957 1 97.06 55 LEU B C 1
ATOM 1611 O O . LEU B 1 55 ? 11.141 0.201 9.18 1 97.06 55 LEU B O 1
ATOM 1615 N N . GLY B 1 56 ? 10.141 -0.648 7.332 1 95.88 56 GLY B N 1
ATOM 1616 C CA . GLY B 1 56 ? 9.539 -1.764 8.047 1 95.88 56 GLY B CA 1
ATOM 1617 C C . GLY B 1 56 ? 8.375 -1.349 8.922 1 95.88 56 GLY B C 1
ATOM 1618 O O . GLY B 1 56 ? 7.934 -2.117 9.781 1 95.88 56 GLY B O 1
ATOM 1619 N N . GLU B 1 57 ? 7.891 -0.256 8.75 1 96.06 57 GLU B N 1
ATOM 1620 C CA . GLU B 1 57 ? 6.824 0.277 9.594 1 96.06 57 GLU B CA 1
ATOM 1621 C C . GLU B 1 57 ? 5.449 -0.038 9.016 1 96.06 57 GLU B C 1
ATOM 1623 O O . GLU B 1 57 ? 5.129 0.376 7.898 1 96.06 57 GLU B O 1
ATOM 1628 N N . PRO B 1 58 ? 4.625 -0.81 9.797 1 96 58 PRO B N 1
ATOM 1629 C CA . PRO B 1 58 ? 3.246 -0.953 9.328 1 96 58 PRO B CA 1
ATOM 1630 C C . PRO B 1 58 ? 2.555 0.391 9.109 1 96 58 PRO B C 1
ATOM 1632 O O . PRO B 1 58 ? 2.777 1.335 9.875 1 96 58 PRO B O 1
ATOM 1635 N N . LEU B 1 59 ? 1.671 0.478 8.164 1 97 59 LEU B N 1
ATOM 1636 C CA . LEU B 1 59 ? 1.162 1.771 7.719 1 97 59 LEU B CA 1
ATOM 1637 C C . LEU B 1 59 ? 0.274 2.402 8.789 1 97 59 LEU B C 1
ATOM 1639 O O . LEU B 1 59 ? 0.224 3.627 8.914 1 97 59 LEU B O 1
ATOM 1643 N N . GLU B 1 60 ? -0.445 1.553 9.555 1 97.12 60 GLU B N 1
ATOM 1644 C CA . GLU B 1 60 ? -1.207 2.137 10.656 1 97.12 60 GLU B CA 1
ATOM 1645 C C . GLU B 1 60 ? -0.284 2.795 11.68 1 97.12 60 GLU B C 1
ATOM 1647 O O . GLU B 1 60 ? -0.631 3.824 12.258 1 97.12 60 GLU B O 1
ATOM 1652 N N . GLN B 1 61 ? 0.833 2.193 11.867 1 97.12 61 GLN B N 1
ATOM 1653 C CA . GLN B 1 61 ? 1.823 2.803 12.742 1 97.12 61 GLN B CA 1
ATOM 1654 C C . GLN B 1 61 ? 2.365 4.102 12.148 1 97.12 61 GLN B C 1
ATOM 1656 O O . GLN B 1 61 ? 2.637 5.055 12.883 1 97.12 61 GLN B O 1
ATOM 1661 N N . THR B 1 62 ? 2.561 4.113 10.867 1 97.75 62 THR B N 1
ATOM 1662 C CA . THR B 1 62 ? 2.941 5.344 10.188 1 97.75 62 THR B CA 1
ATOM 1663 C C . THR B 1 62 ? 1.929 6.453 10.461 1 97.75 62 THR B C 1
ATOM 1665 O O . THR B 1 62 ? 2.305 7.574 10.812 1 97.75 62 THR B O 1
ATOM 1668 N N . LEU B 1 63 ? 0.66 6.078 10.344 1 98.44 63 LEU B N 1
ATOM 1669 C CA . LEU B 1 63 ? -0.412 7.031 10.609 1 98.44 63 LEU B CA 1
ATOM 1670 C C . LEU B 1 63 ? -0.308 7.586 12.031 1 98.44 63 LEU B C 1
ATOM 1672 O O . LEU B 1 63 ? -0.308 8.805 12.227 1 98.44 63 LEU B O 1
ATOM 1676 N N . ARG B 1 64 ? -0.181 6.691 12.938 1 98.62 64 ARG B N 1
ATOM 1677 C CA . ARG B 1 64 ? -0.143 7.082 14.344 1 98.62 64 ARG B CA 1
ATOM 1678 C C . ARG B 1 64 ? 1.052 7.984 14.625 1 98.62 64 ARG B C 1
ATOM 1680 O O . ARG B 1 64 ? 0.922 8.992 15.328 1 98.62 64 ARG B O 1
ATOM 1687 N N . ARG B 1 65 ? 2.148 7.656 14.109 1 97.88 65 ARG B N 1
ATOM 1688 C CA . ARG B 1 65 ? 3.361 8.438 14.312 1 97.88 65 ARG B CA 1
ATOM 1689 C C . ARG B 1 65 ? 3.229 9.828 13.703 1 97.88 65 ARG B C 1
ATOM 1691 O O . ARG B 1 65 ? 3.494 10.836 14.367 1 97.88 65 ARG B O 1
ATOM 1698 N N . GLU B 1 66 ? 2.779 9.883 12.445 1 97.94 66 GLU B N 1
ATOM 1699 C CA . GLU B 1 66 ? 2.686 11.156 11.734 1 97.94 66 GLU B CA 1
ATOM 1700 C C . GLU B 1 66 ? 1.648 12.07 12.383 1 97.94 66 GLU B C 1
ATOM 1702 O O . GLU B 1 66 ? 1.836 13.281 12.445 1 97.94 66 GLU B O 1
ATOM 1707 N N . VAL B 1 67 ? 0.521 11.547 12.867 1 98.5 67 VAL B N 1
ATOM 1708 C CA . VAL B 1 67 ? -0.519 12.328 13.531 1 98.5 67 VAL B CA 1
ATOM 1709 C C . VAL B 1 67 ? 0.027 12.922 14.828 1 98.5 67 VAL B C 1
ATOM 1711 O O . VAL B 1 67 ? -0.216 14.086 15.133 1 98.5 67 VAL B O 1
ATOM 1714 N N . GLN B 1 68 ? 0.766 12.094 15.477 1 98.25 68 GLN B N 1
ATOM 1715 C CA . GLN B 1 68 ? 1.367 12.57 16.719 1 98.25 68 GLN B CA 1
ATOM 1716 C C . GLN B 1 68 ? 2.441 13.617 16.438 1 98.25 68 GLN B C 1
ATOM 1718 O O . GLN B 1 68 ? 2.471 14.672 17.078 1 98.25 68 GLN B O 1
ATOM 1723 N N . GLU B 1 69 ? 3.334 13.383 15.547 1 97 69 GLU B N 1
ATOM 1724 C CA . GLU B 1 69 ? 4.453 14.266 15.25 1 97 69 GLU B CA 1
ATOM 1725 C C . GLU B 1 69 ? 3.963 15.609 14.703 1 97 69 GLU B C 1
ATOM 1727 O O . GLU B 1 69 ? 4.449 16.672 15.109 1 97 69 GLU B O 1
ATOM 1732 N N . GLU B 1 70 ? 2.979 15.578 13.797 1 97.62 70 GLU B N 1
ATOM 1733 C CA . GLU B 1 70 ? 2.59 16.781 13.062 1 97.62 70 GLU B CA 1
ATOM 1734 C C . GLU B 1 70 ? 1.491 17.547 13.797 1 97.62 70 GLU B C 1
ATOM 1736 O O . GLU B 1 70 ? 1.378 18.766 13.664 1 97.62 70 GLU B O 1
ATOM 1741 N N . LEU B 1 71 ? 0.648 16.812 14.617 1 97.94 71 LEU B N 1
ATOM 1742 C CA . LEU B 1 71 ? -0.566 17.438 15.133 1 97.94 71 LEU B CA 1
ATOM 1743 C C . LEU B 1 71 ? -0.668 17.281 16.641 1 97.94 71 LEU B C 1
ATOM 1745 O O . LEU B 1 71 ? -1.546 17.875 17.281 1 97.94 71 LEU B O 1
ATOM 1749 N N . GLY B 1 72 ? 0.134 16.469 17.234 1 97.88 72 GLY B N 1
ATOM 1750 C CA . GLY B 1 72 ? 0.106 16.25 18.672 1 97.88 72 GLY B CA 1
ATOM 1751 C C . GLY B 1 72 ? -1.065 15.398 19.125 1 97.88 72 GLY B C 1
ATOM 1752 O O . GLY B 1 72 ? -1.415 15.398 20.297 1 97.88 72 GLY B O 1
ATOM 1753 N N . LEU B 1 73 ? -1.721 14.695 18.266 1 98.44 73 LEU B N 1
ATOM 1754 C CA . LEU B 1 73 ? -2.877 13.875 18.594 1 98.44 73 LEU B CA 1
ATOM 1755 C C . LEU B 1 73 ? -2.473 12.414 18.781 1 98.44 73 LEU B C 1
ATOM 1757 O O . LEU B 1 73 ? -1.493 11.961 18.188 1 98.44 73 LEU B O 1
ATOM 1761 N N . THR B 1 74 ? -3.242 11.727 19.594 1 98.56 74 THR B N 1
ATOM 1762 C CA . THR B 1 74 ? -3.064 10.289 19.781 1 98.56 74 THR B CA 1
ATOM 1763 C C . THR B 1 74 ? -4.203 9.508 19.125 1 98.56 74 THR B C 1
ATOM 1765 O O . THR B 1 74 ? -5.363 9.648 19.516 1 98.56 74 THR B O 1
ATOM 1768 N N . VAL B 1 75 ? -3.861 8.695 18.188 1 98.62 75 VAL B N 1
ATOM 1769 C CA . VAL B 1 75 ? -4.848 7.859 17.516 1 98.62 75 VAL B CA 1
ATOM 1770 C C . VAL B 1 75 ? -5.141 6.617 18.344 1 98.62 75 VAL B C 1
ATOM 1772 O O . VAL B 1 75 ? -4.227 5.871 18.703 1 98.62 75 VAL B O 1
ATOM 1775 N N . GLN B 1 76 ? -6.371 6.43 18.594 1 98.44 76 GLN B N 1
ATOM 1776 C CA . GLN B 1 76 ? -6.781 5.27 19.375 1 98.44 76 GLN B CA 1
ATOM 1777 C C . GLN B 1 76 ? -7.344 4.172 18.484 1 98.44 76 GLN B C 1
ATOM 1779 O O . GLN B 1 76 ? -7.223 2.984 18.797 1 98.44 76 GLN B O 1
ATOM 1784 N N . ALA B 1 77 ? -8.016 4.488 17.469 1 98.12 77 ALA B N 1
ATOM 1785 C CA . ALA B 1 77 ? -8.578 3.545 16.5 1 98.12 77 ALA B CA 1
ATOM 1786 C C . ALA B 1 77 ? -8.648 4.16 15.109 1 98.12 77 ALA B C 1
ATOM 1788 O O . ALA B 1 77 ? -8.898 5.359 14.969 1 98.12 77 ALA B O 1
ATOM 1789 N N . ALA B 1 78 ? -8.414 3.35 14.148 1 97.62 78 ALA B N 1
ATOM 1790 C CA . ALA B 1 78 ? -8.484 3.771 12.75 1 97.62 78 ALA B CA 1
ATOM 1791 C C . ALA B 1 78 ? -8.984 2.639 11.859 1 97.62 78 ALA B C 1
ATOM 1793 O O . ALA B 1 78 ? -8.82 1.462 12.188 1 97.62 78 ALA B O 1
ATOM 1794 N N . GLU B 1 79 ? -9.625 3.018 10.789 1 95.75 79 GLU B N 1
ATOM 1795 C CA . GLU B 1 79 ? -10.133 2.088 9.789 1 95.75 79 GLU B CA 1
ATOM 1796 C C . GLU B 1 79 ? -9.523 2.369 8.414 1 95.75 79 GLU B C 1
ATOM 1798 O O . GLU B 1 79 ? -9.516 3.514 7.957 1 95.75 79 GLU B O 1
ATOM 1803 N N . PHE B 1 80 ? -9.016 1.343 7.828 1 94.69 80 PHE B N 1
ATOM 1804 C CA . PHE B 1 80 ? -8.492 1.487 6.473 1 94.69 80 PHE B CA 1
ATOM 1805 C C . PHE B 1 80 ? -9.617 1.786 5.488 1 94.69 80 PHE B C 1
ATOM 1807 O O . PHE B 1 80 ? -10.648 1.113 5.492 1 94.69 80 PHE B O 1
ATOM 1814 N N . LEU B 1 81 ? -9.422 2.863 4.664 1 94.19 81 LEU B N 1
ATOM 1815 C CA . LEU B 1 81 ? -10.445 3.211 3.68 1 94.19 81 LEU B CA 1
ATOM 1816 C C . LEU B 1 81 ? -10.047 2.721 2.291 1 94.19 81 LEU B C 1
ATOM 1818 O O . LEU B 1 81 ? -10.758 1.914 1.687 1 94.19 81 LEU B O 1
ATOM 1822 N N . GLU B 1 82 ? -8.914 3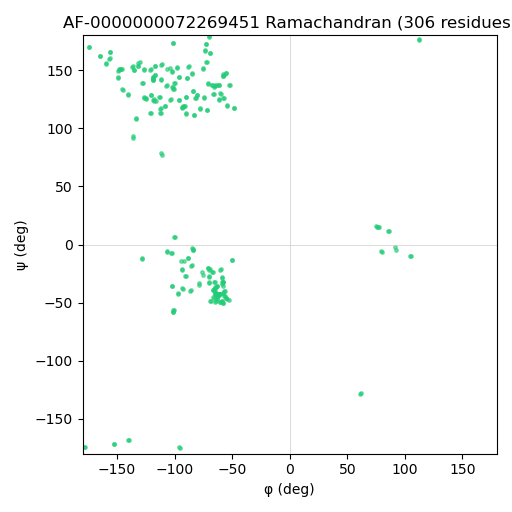.156 1.806 1 93.25 82 GLU B N 1
ATOM 1823 C CA . GLU B 1 82 ? -8.469 2.814 0.458 1 93.25 82 GLU B CA 1
ATOM 1824 C C . GLU B 1 82 ? -6.988 3.127 0.272 1 93.25 82 GLU B C 1
ATOM 1826 O O . GLU B 1 82 ? -6.383 3.812 1.1 1 93.25 82 GLU B O 1
ATOM 1831 N N . LEU B 1 83 ? -6.445 2.543 -0.718 1 94.75 83 LEU B N 1
ATOM 1832 C CA . LEU B 1 83 ? -5.102 2.885 -1.165 1 94.75 83 LEU B CA 1
ATOM 1833 C C . LEU B 1 83 ? -5.148 3.885 -2.316 1 94.75 83 LEU B C 1
ATOM 1835 O O . LEU B 1 83 ? -5.762 3.617 -3.352 1 94.75 83 LEU B O 1
ATOM 1839 N N . LEU B 1 84 ? -4.445 5.008 -2.08 1 94.06 84 LEU B N 1
ATOM 1840 C CA . LEU B 1 84 ? -4.422 6.07 -3.076 1 94.06 84 LEU B CA 1
ATOM 1841 C C . LEU B 1 84 ? -3.121 6.047 -3.869 1 94.06 84 LEU B C 1
ATOM 1843 O O . LEU B 1 84 ? -2.043 5.863 -3.297 1 94.06 84 LEU B O 1
ATOM 1847 N N . ASN B 1 85 ? -3.277 6.188 -5.152 1 90.56 85 ASN B N 1
ATOM 1848 C CA . ASN B 1 85 ? -2.141 6.375 -6.051 1 90.56 85 ASN B CA 1
ATOM 1849 C C . ASN B 1 85 ? -2.125 7.781 -6.645 1 90.56 85 ASN B C 1
ATOM 1851 O O . ASN B 1 85 ? -3.18 8.359 -6.918 1 90.56 85 ASN B O 1
ATOM 1855 N N . PRO B 1 86 ? -0.914 8.289 -6.758 1 87.56 86 PRO B N 1
ATOM 1856 C CA . PRO B 1 86 ? -0.87 9.578 -7.449 1 87.56 86 PRO B CA 1
ATOM 1857 C C . PRO B 1 86 ? -1.087 9.445 -8.953 1 87.56 86 PRO B C 1
ATOM 1859 O O . PRO B 1 86 ? -1.132 8.336 -9.484 1 87.56 86 PRO B O 1
ATOM 1862 N N . ALA B 1 87 ? -1.317 10.578 -9.547 1 83.06 87 ALA B N 1
ATOM 1863 C CA . ALA B 1 87 ? -1.524 10.594 -10.992 1 83.06 87 ALA B CA 1
ATOM 1864 C C . ALA B 1 87 ? -0.228 10.289 -11.734 1 83.06 87 ALA B C 1
ATOM 1866 O O . ALA B 1 87 ? -0.254 9.852 -12.891 1 83.06 87 ALA B O 1
ATOM 1867 N N . GLY B 1 88 ? 0.829 10.484 -11.117 1 89.88 88 GLY B N 1
ATOM 1868 C CA . GLY B 1 88 ? 2.143 10.273 -11.695 1 89.88 88 GLY B CA 1
ATOM 1869 C C . GLY B 1 88 ? 3.277 10.539 -10.727 1 89.88 88 GLY B C 1
ATOM 1870 O O . GLY B 1 88 ? 3.047 10.727 -9.531 1 89.88 88 GLY B O 1
ATOM 1871 N N . LEU B 1 89 ? 4.453 10.453 -11.297 1 93.38 89 LEU B N 1
ATOM 1872 C CA . LEU B 1 89 ? 5.633 10.734 -10.492 1 93.38 89 LEU B CA 1
ATOM 1873 C C . LEU B 1 89 ? 5.641 12.18 -10.016 1 93.38 89 LEU B C 1
ATOM 1875 O O . LEU B 1 89 ? 5.301 13.094 -10.781 1 93.38 89 LEU B O 1
ATOM 1879 N N . SER B 1 90 ? 5.988 12.359 -8.781 1 93.31 90 SER B N 1
ATOM 1880 C CA . SER B 1 90 ? 6.195 13.695 -8.227 1 93.31 90 SER B CA 1
ATOM 1881 C C . SER B 1 90 ? 7.672 14.078 -8.266 1 93.31 90 SER B C 1
ATOM 1883 O O . SER B 1 90 ? 8.547 13.227 -8.125 1 93.31 90 SER B O 1
ATOM 1885 N N . ARG B 1 91 ? 7.898 15.352 -8.516 1 93.88 91 ARG B N 1
ATOM 1886 C CA . ARG B 1 91 ? 9.227 15.945 -8.414 1 93.88 91 ARG B CA 1
ATOM 1887 C C . ARG B 1 91 ? 9.219 17.141 -7.469 1 93.88 91 ARG B C 1
ATOM 1889 O O . ARG B 1 91 ? 8.422 18.062 -7.641 1 93.88 91 ARG B O 1
ATOM 1896 N N . VAL B 1 92 ? 10.102 17.109 -6.48 1 92.19 92 VAL B N 1
ATOM 1897 C CA . VAL B 1 92 ? 10.125 18.203 -5.527 1 92.19 92 VAL B CA 1
ATOM 1898 C C . VAL B 1 92 ? 11.281 19.156 -5.855 1 92.19 92 VAL B C 1
ATOM 1900 O O . VAL B 1 92 ? 12.047 18.906 -6.785 1 92.19 92 VAL B O 1
ATOM 1903 N N . ALA B 1 93 ? 11.344 20.266 -5.156 1 90.56 93 ALA B N 1
ATOM 1904 C CA . ALA B 1 93 ? 12.211 21.391 -5.496 1 90.56 93 ALA B CA 1
ATOM 1905 C C . ALA B 1 93 ? 13.672 20.969 -5.547 1 90.56 93 ALA B C 1
ATOM 1907 O O . ALA B 1 93 ? 14.438 21.469 -6.375 1 90.56 93 ALA B O 1
ATOM 1908 N N . ASN B 1 94 ? 14.086 20.047 -4.762 1 94.25 94 ASN B N 1
ATOM 1909 C CA . ASN B 1 94 ? 15.492 19.641 -4.688 1 94.25 94 ASN B CA 1
ATOM 1910 C C . ASN B 1 94 ? 15.836 18.625 -5.773 1 94.25 94 ASN B C 1
ATOM 1912 O O . ASN B 1 94 ? 16.969 18.156 -5.863 1 94.25 94 ASN B O 1
ATOM 1916 N N . GLY B 1 95 ? 14.844 18.188 -6.531 1 96.31 95 GLY B N 1
ATOM 1917 C CA . GLY B 1 95 ? 15.094 17.297 -7.648 1 96.31 95 GLY B CA 1
ATOM 1918 C C . GLY B 1 95 ? 14.68 15.859 -7.363 1 96.31 95 GLY B C 1
ATOM 1919 O O . GLY B 1 95 ? 14.672 15.023 -8.266 1 96.31 95 GLY B O 1
ATOM 1920 N N . ASP B 1 96 ? 14.352 15.57 -6.121 1 96.75 96 ASP B N 1
ATOM 1921 C CA . ASP B 1 96 ? 13.922 14.219 -5.77 1 96.75 96 ASP B CA 1
ATOM 1922 C C . ASP B 1 96 ? 12.656 13.828 -6.527 1 96.75 96 ASP B C 1
ATOM 1924 O O . ASP B 1 96 ? 11.742 14.641 -6.672 1 96.75 96 ASP B O 1
ATOM 1928 N N . GLU B 1 97 ? 12.625 12.625 -7.016 1 97.44 97 GLU B N 1
ATOM 1929 C CA . GLU B 1 97 ? 11.438 12.086 -7.668 1 97.44 97 GLU B CA 1
ATOM 1930 C C . GLU B 1 97 ? 10.914 10.859 -6.938 1 97.44 97 GLU B C 1
ATOM 1932 O O . GLU B 1 97 ? 11.695 10.039 -6.445 1 97.44 97 GLU B O 1
ATOM 1937 N N . PHE B 1 98 ? 9.562 10.82 -6.914 1 97.31 98 PHE B N 1
ATOM 1938 C CA . PHE B 1 98 ? 8.992 9.648 -6.254 1 97.31 98 PHE B CA 1
ATOM 1939 C C . PHE B 1 98 ? 7.555 9.43 -6.691 1 97.31 98 PHE B C 1
ATOM 1941 O O . PHE B 1 98 ? 6.918 10.336 -7.234 1 97.31 98 PHE B O 1
ATOM 1948 N N . TYR B 1 99 ? 7.086 8.266 -6.602 1 97.38 99 TYR B N 1
ATOM 1949 C CA . TYR B 1 99 ? 5.695 7.824 -6.656 1 97.38 99 TYR B CA 1
ATOM 1950 C C . TYR B 1 99 ? 5.242 7.285 -5.305 1 97.38 99 TYR B C 1
ATOM 1952 O O . TYR B 1 99 ? 5.742 6.266 -4.836 1 97.38 99 TYR B O 1
ATOM 1960 N N . SER B 1 100 ? 4.262 7.941 -4.68 1 96.62 100 SER B N 1
ATOM 1961 C CA . SER B 1 100 ? 3.922 7.582 -3.309 1 96.62 100 SER B CA 1
ATOM 1962 C C . SER B 1 100 ? 2.541 6.938 -3.23 1 96.62 100 SER B C 1
ATOM 1964 O O . SER B 1 100 ? 1.531 7.59 -3.502 1 96.62 100 SER B O 1
ATOM 1966 N N . TYR B 1 101 ? 2.514 5.648 -2.881 1 97.62 101 TYR B N 1
ATOM 1967 C CA . TYR B 1 101 ? 1.274 4.977 -2.5 1 97.62 101 TYR B CA 1
ATOM 1968 C C . TYR B 1 101 ? 0.83 5.402 -1.106 1 97.62 101 TYR B C 1
ATOM 1970 O O . TYR B 1 101 ? 1.608 5.332 -0.152 1 97.62 101 TYR B O 1
ATOM 1978 N N . THR B 1 102 ? -0.401 5.863 -0.956 1 97.56 102 THR B N 1
ATOM 1979 C CA . THR B 1 102 ? -0.844 6.383 0.335 1 97.56 102 THR B CA 1
ATOM 1980 C C . THR B 1 102 ? -2.055 5.602 0.842 1 97.56 102 THR B C 1
ATOM 1982 O O . THR B 1 102 ? -3.119 5.625 0.22 1 97.56 102 THR B O 1
ATOM 1985 N N . ALA B 1 103 ? -1.906 4.859 1.923 1 97.25 103 ALA B N 1
ATOM 1986 C CA . ALA B 1 103 ? -3.045 4.254 2.605 1 97.25 103 ALA B CA 1
ATOM 1987 C C . ALA B 1 103 ? -3.867 5.305 3.344 1 97.25 103 ALA B C 1
ATOM 1989 O O . ALA B 1 103 ? -3.377 5.941 4.281 1 97.25 103 ALA B O 1
ATOM 1990 N N . LEU B 1 104 ? -5.082 5.484 2.934 1 97.69 104 LEU B N 1
ATOM 1991 C CA . LEU B 1 104 ? -5.977 6.434 3.594 1 97.69 104 LEU B CA 1
ATOM 1992 C C . LEU B 1 104 ? -6.758 5.75 4.711 1 97.69 104 LEU B C 1
ATOM 1994 O O . LEU B 1 104 ? -7.375 4.707 4.496 1 97.69 104 LEU B O 1
ATOM 1998 N N . TYR B 1 105 ? -6.68 6.332 5.859 1 97.81 105 TYR B N 1
ATOM 1999 C CA . TYR B 1 105 ? -7.406 5.82 7.02 1 97.81 105 TYR B CA 1
ATOM 2000 C C . TYR B 1 105 ? -8.43 6.836 7.508 1 97.81 105 TYR B C 1
ATOM 2002 O O . TYR B 1 105 ? -8.188 8.047 7.469 1 97.81 105 TYR B O 1
ATOM 2010 N N . ARG B 1 106 ? -9.516 6.301 7.984 1 96.88 106 ARG B N 1
ATOM 2011 C CA . ARG B 1 106 ? -10.398 7.078 8.852 1 96.88 106 ARG B CA 1
ATOM 2012 C C . ARG B 1 106 ? -10.039 6.883 10.32 1 96.88 106 ARG B C 1
ATOM 2014 O 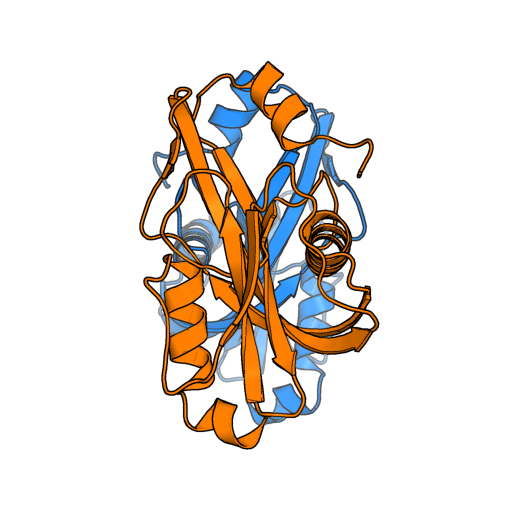O . ARG B 1 106 ? -10.062 5.758 10.828 1 96.88 106 ARG B O 1
ATOM 2021 N N . VAL B 1 107 ? -9.688 7.969 10.953 1 97.81 107 VAL B N 1
ATOM 2022 C CA . VAL B 1 107 ? -9.422 7.891 12.391 1 97.81 107 VAL B CA 1
ATOM 2023 C C . VAL B 1 107 ? -10.727 7.984 13.164 1 97.81 107 VAL B C 1
ATOM 2025 O O . VAL B 1 107 ? -11.344 9.047 13.227 1 97.81 107 VAL B O 1
ATOM 2028 N N . THR B 1 108 ? -11.07 6.871 13.766 1 95.31 108 THR B N 1
ATOM 2029 C CA . THR B 1 108 ? -12.398 6.766 14.359 1 95.31 108 THR B CA 1
ATOM 2030 C C . THR B 1 108 ? -12.367 7.145 15.836 1 95.31 108 THR B C 1
ATOM 2032 O O . THR B 1 108 ? -13.406 7.418 16.438 1 95.31 108 THR B O 1
ATOM 2035 N N . ALA B 1 109 ? -11.242 7.078 16.469 1 97.62 109 ALA B N 1
ATOM 2036 C CA . ALA B 1 109 ? -11.055 7.496 17.859 1 97.62 109 ALA B CA 1
ATOM 2037 C C . ALA B 1 109 ? -9.68 8.117 18.062 1 97.62 109 ALA B C 1
ATOM 2039 O O . ALA B 1 109 ? -8.672 7.57 17.625 1 97.62 109 ALA B O 1
ATOM 2040 N N . TRP B 1 110 ? -9.703 9.266 18.75 1 98.06 110 TRP B N 1
ATOM 2041 C CA . TRP B 1 110 ? -8.453 9.977 19.031 1 98.06 110 TRP B CA 1
ATOM 2042 C C . TRP B 1 110 ? -8.602 10.875 20.25 1 98.06 110 TRP B C 1
ATOM 2044 O O . TRP B 1 110 ? -9.719 11.18 20.672 1 98.06 110 TRP B O 1
ATOM 2054 N N . THR B 1 111 ? -7.418 11.25 20.828 1 98.12 111 THR B N 1
ATOM 2055 C CA . THR B 1 111 ? -7.391 12.18 21.953 1 98.12 111 THR B CA 1
ATOM 2056 C C . THR B 1 111 ? -6.367 13.289 21.719 1 98.12 111 THR B C 1
ATOM 2058 O O . THR B 1 111 ? -5.457 13.133 20.891 1 98.12 111 THR B O 1
ATOM 2061 N N . GLY B 1 112 ? -6.641 14.445 22.438 1 97.38 112 GLY B N 1
ATOM 2062 C CA . GLY B 1 112 ? -5.727 15.578 22.359 1 97.38 112 GLY B CA 1
ATOM 2063 C C . GLY B 1 112 ? -6.332 16.781 21.641 1 97.38 112 GLY B C 1
ATOM 2064 O O . GLY B 1 112 ? -7.504 16.75 21.266 1 97.38 112 GLY B O 1
ATOM 2065 N N . ILE B 1 113 ? -5.562 17.891 21.594 1 96.75 113 ILE B N 1
ATOM 2066 C CA . ILE B 1 113 ? -5.875 19.109 20.859 1 96.75 113 ILE B CA 1
ATOM 2067 C C . ILE B 1 113 ? -4.871 19.281 19.719 1 96.75 113 ILE B C 1
ATOM 2069 O O . ILE B 1 113 ? -3.658 19.203 19.938 1 96.75 113 ILE B O 1
ATOM 2073 N N . PRO B 1 114 ? -5.434 19.453 18.516 1 97.38 114 PRO B N 1
ATOM 2074 C CA . PRO B 1 114 ? -4.488 19.594 17.406 1 97.38 114 PRO B CA 1
ATOM 2075 C C . PRO B 1 114 ? -3.512 20.75 17.609 1 97.38 114 PRO B C 1
ATOM 2077 O O . PRO B 1 114 ? -3.936 21.906 17.766 1 97.38 114 PRO B O 1
ATOM 2080 N N . VAL B 1 115 ? -2.271 20.484 17.531 1 96.88 115 VAL B N 1
ATOM 2081 C CA . VAL B 1 115 ? -1.198 21.469 17.609 1 96.88 115 VAL B CA 1
ATOM 2082 C C . VAL B 1 115 ? -0.183 21.219 16.5 1 96.88 115 VAL B C 1
ATOM 2084 O O . VAL B 1 115 ? 0.575 20.25 16.547 1 96.88 115 VAL B O 1
ATOM 2087 N N . PRO B 1 116 ? -0.195 22.094 15.555 1 97.19 116 PRO B N 1
ATOM 2088 C CA . PRO B 1 116 ? 0.833 21.922 14.523 1 97.19 116 PRO B CA 1
ATOM 2089 C C . PRO B 1 116 ? 2.248 21.938 15.094 1 97.19 116 PRO B C 1
ATOM 2091 O O . PRO B 1 116 ? 2.529 22.672 16.047 1 97.19 116 PRO B O 1
ATOM 2094 N N . ASP B 1 117 ? 3.158 21.172 14.492 1 93.81 117 ASP B N 1
ATOM 2095 C CA . ASP B 1 117 ? 4.527 21.078 14.992 1 93.81 117 ASP B CA 1
ATOM 2096 C C . ASP B 1 117 ? 5.293 22.375 14.734 1 93.81 117 ASP B C 1
ATOM 2098 O O . ASP B 1 117 ? 6.332 22.609 15.359 1 93.81 117 ASP B O 1
ATOM 2102 N N . GLY B 1 118 ? 4.867 23.188 13.836 1 92.56 118 GLY B N 1
ATOM 2103 C CA . GLY B 1 118 ? 5.5 24.453 13.547 1 92.56 118 GLY B CA 1
ATOM 2104 C C . GLY B 1 118 ? 6.73 24.328 12.672 1 92.56 118 GLY B C 1
ATOM 2105 O O . GLY B 1 118 ? 7.352 25.328 12.312 1 92.56 118 GLY B O 1
ATOM 2106 N N . VAL B 1 119 ? 7.16 23.234 12.375 1 91.31 119 VAL B N 1
ATOM 2107 C CA . VAL B 1 119 ? 8.328 22.969 11.531 1 91.31 119 VAL B CA 1
ATOM 2108 C C . VAL B 1 119 ? 7.871 22.594 10.125 1 91.31 119 VAL B C 1
ATOM 2110 O O . VAL B 1 119 ? 8.195 23.297 9.156 1 91.31 119 VAL B O 1
ATOM 2113 N N . GLU B 1 120 ? 7.102 21.656 9.992 1 92.94 120 GLU B N 1
ATOM 2114 C CA . GLU B 1 120 ? 6.543 21.219 8.719 1 92.94 120 GLU B CA 1
ATOM 2115 C C . GLU B 1 120 ? 5.148 21.797 8.5 1 92.94 120 GLU B C 1
ATOM 2117 O O . GLU B 1 120 ? 4.832 22.266 7.406 1 92.94 120 GLU B O 1
ATOM 2122 N N . ILE B 1 121 ? 4.352 21.766 9.586 1 96.56 121 ILE B N 1
ATOM 2123 C CA . ILE B 1 121 ? 2.955 22.188 9.5 1 96.56 121 ILE B CA 1
ATOM 2124 C C . ILE B 1 121 ? 2.789 23.578 10.102 1 96.56 121 ILE B C 1
ATOM 2126 O O . ILE B 1 121 ? 3.104 23.797 11.273 1 96.56 121 ILE B O 1
ATOM 2130 N N . ALA B 1 122 ? 2.225 24.484 9.305 1 97.25 122 ALA B N 1
ATOM 2131 C CA . ALA B 1 122 ? 2.031 25.875 9.734 1 97.25 122 ALA B CA 1
ATOM 2132 C C . ALA B 1 122 ? 0.721 26.031 10.5 1 97.25 122 ALA B C 1
ATOM 2134 O O . ALA B 1 122 ? 0.648 26.781 11.469 1 97.25 122 ALA B O 1
ATOM 2135 N N . GLU B 1 123 ? -0.293 25.344 10.031 1 97.81 123 GLU B N 1
ATOM 2136 C CA . GLU B 1 123 ? -1.624 25.484 10.617 1 97.81 123 GLU B CA 1
ATOM 2137 C C . GLU B 1 123 ? -2.404 24.172 10.516 1 97.81 123 GLU B C 1
ATOM 2139 O O . GLU B 1 123 ? -2.189 23.391 9.594 1 97.81 123 GLU B O 1
ATOM 2144 N N . ALA B 1 124 ? -3.281 23.984 11.469 1 98.12 124 ALA B N 1
ATOM 2145 C CA . ALA B 1 124 ? -4.254 22.891 11.492 1 98.12 124 ALA B CA 1
ATOM 2146 C C . ALA B 1 124 ? -5.605 23.375 12.008 1 98.12 124 ALA B C 1
ATOM 2148 O O . ALA B 1 124 ? -5.684 24.016 13.055 1 98.12 124 ALA B O 1
ATOM 2149 N N . ARG B 1 125 ? -6.617 23.062 11.25 1 97.25 125 ARG B N 1
ATOM 2150 C CA . ARG B 1 125 ? -7.945 23.562 11.594 1 97.25 125 ARG B CA 1
ATOM 2151 C C . ARG B 1 125 ? -9.031 22.578 11.156 1 97.25 125 ARG B C 1
ATOM 2153 O O . ARG B 1 125 ? -8.852 21.859 10.164 1 97.25 125 ARG B O 1
ATOM 2160 N N . PHE B 1 126 ? -10.094 22.594 11.922 1 97.31 126 PHE B N 1
ATOM 2161 C CA . PHE B 1 126 ? -11.273 21.859 11.5 1 97.31 126 PHE B CA 1
ATOM 2162 C C . PHE B 1 126 ? -12.109 22.688 10.539 1 97.31 126 PHE B C 1
ATOM 2164 O O . PHE B 1 126 ? -12.352 23.875 10.773 1 97.31 126 PHE B O 1
ATOM 2171 N N . PHE B 1 127 ? -12.484 22.047 9.461 1 96.56 127 PHE B N 1
ATOM 2172 C CA . PHE B 1 127 ? -13.32 22.703 8.461 1 96.56 127 PHE B CA 1
ATOM 2173 C C . PHE B 1 127 ? -14.648 21.984 8.305 1 96.56 127 PHE B C 1
ATOM 2175 O O . PHE B 1 127 ? -14.695 20.75 8.32 1 96.56 127 PHE B O 1
ATOM 2182 N N . SER B 1 128 ? -15.734 22.75 8.102 1 92.44 128 SER B N 1
ATOM 2183 C CA . SER B 1 128 ? -17.031 22.172 7.793 1 92.44 128 SER B CA 1
ATOM 2184 C C . SER B 1 128 ? -17.094 21.672 6.352 1 92.44 128 SER B C 1
ATOM 2186 O O . SER B 1 128 ? -16.359 22.156 5.492 1 92.44 128 SER B O 1
ATOM 2188 N N . LEU B 1 129 ? -17.922 20.641 6.121 1 85.06 129 LEU B N 1
ATOM 2189 C CA . LEU B 1 129 ? -18.078 20.078 4.781 1 85.06 129 LEU B CA 1
ATOM 2190 C C . LEU B 1 129 ? -18.609 21.141 3.816 1 85.06 129 LEU B C 1
ATOM 2192 O O . LEU B 1 129 ? -18.484 20.984 2.598 1 85.06 129 LEU B O 1
ATOM 2196 N N . ALA B 1 130 ? -19.219 22.141 4.34 1 87.12 130 ALA B N 1
ATOM 2197 C CA . ALA B 1 130 ? -19.828 23.188 3.52 1 87.12 130 ALA B CA 1
ATOM 2198 C C . ALA B 1 130 ? -18.797 24.25 3.127 1 87.12 130 ALA B C 1
ATOM 2200 O O . ALA B 1 130 ? -19.031 25.031 2.207 1 87.12 130 ALA B O 1
ATOM 2201 N N . GLU B 1 131 ? -17.703 24.328 3.775 1 90.31 131 GLU B N 1
ATOM 2202 C CA . GLU B 1 131 ? -16.703 25.375 3.553 1 90.31 131 GLU B CA 1
ATOM 2203 C C . GLU B 1 131 ? -15.297 24.797 3.529 1 90.31 131 GLU B C 1
ATOM 2205 O O . GLU B 1 131 ? -14.617 24.766 4.555 1 90.31 131 GLU B O 1
ATOM 2210 N N . PHE B 1 132 ? -14.805 24.469 2.412 1 92.5 132 PHE B N 1
ATOM 2211 C CA . PHE B 1 132 ? -13.445 23.969 2.291 1 92.5 132 PHE B CA 1
ATOM 2212 C C . PHE B 1 132 ? -12.508 25.062 1.806 1 92.5 132 PHE B C 1
ATOM 2214 O O . PHE B 1 132 ? -12.875 25.875 0.959 1 92.5 132 PHE B O 1
ATOM 2221 N N . PRO B 1 133 ? -11.406 25.094 2.369 1 96.31 133 PRO B N 1
ATOM 2222 C CA . PRO B 1 133 ? -10.352 25.953 1.815 1 96.31 133 PRO B CA 1
ATOM 2223 C C . PRO B 1 133 ? -9.766 25.391 0.517 1 96.31 133 PRO B C 1
ATOM 2225 O O . PRO B 1 133 ? -10.195 24.344 0.044 1 96.31 133 PRO B O 1
ATOM 2228 N N . PRO B 1 134 ? -8.883 26.188 -0.186 1 97.38 134 PRO B N 1
ATOM 2229 C CA . PRO B 1 134 ? -8.164 25.531 -1.28 1 97.38 134 PRO B CA 1
ATOM 2230 C C . PRO B 1 134 ? -7.469 24.25 -0.843 1 97.38 134 PRO B C 1
ATOM 2232 O O . PRO B 1 134 ? -6.824 24.219 0.209 1 97.38 134 PRO B O 1
ATOM 2235 N N . LEU B 1 135 ? -7.566 23.203 -1.694 1 97.56 135 LEU B N 1
ATOM 2236 C CA . LEU B 1 135 ? -7.207 21.859 -1.214 1 97.56 135 LEU B CA 1
ATOM 2237 C C . LEU B 1 135 ? -6.051 21.297 -2.021 1 97.56 135 LEU B C 1
ATOM 2239 O O . LEU B 1 135 ? -5.926 21.562 -3.219 1 97.56 135 LEU B O 1
ATOM 2243 N N . THR B 1 136 ? -5.172 20.547 -1.324 1 95.81 136 THR B N 1
ATOM 2244 C CA . THR B 1 136 ? -4.254 19.641 -2.008 1 95.81 136 THR B CA 1
ATOM 2245 C C . THR B 1 136 ? -5.004 18.453 -2.598 1 95.81 136 THR B C 1
ATOM 2247 O O . THR B 1 136 ? -6.219 18.328 -2.42 1 95.81 136 THR B O 1
ATOM 2250 N N . ARG B 1 137 ? -4.25 17.594 -3.248 1 93.25 137 ARG B N 1
ATOM 2251 C CA . ARG B 1 137 ? -4.844 16.375 -3.781 1 93.25 137 ARG B CA 1
ATOM 2252 C C . ARG B 1 137 ? -5.469 15.539 -2.67 1 93.25 137 ARG B C 1
ATOM 2254 O O . ARG B 1 137 ? -6.594 15.055 -2.807 1 93.25 137 ARG B O 1
ATOM 2261 N N . LEU B 1 138 ? -4.75 15.328 -1.609 1 94.75 138 LEU B N 1
ATOM 2262 C CA . LEU B 1 138 ? -5.262 14.539 -0.496 1 94.75 138 LEU B CA 1
ATOM 2263 C C . LEU B 1 138 ? -6.453 15.234 0.16 1 94.75 138 LEU B C 1
ATOM 2265 O O . LEU B 1 138 ? -7.391 14.57 0.614 1 94.75 138 LEU B O 1
ATOM 2269 N N . GLY B 1 139 ? -6.363 16.562 0.213 1 95.38 139 GLY B N 1
ATOM 2270 C CA . GLY B 1 139 ? -7.516 17.297 0.703 1 95.38 139 GLY B CA 1
ATOM 2271 C C . GLY B 1 139 ? -8.758 17.094 -0.148 1 95.38 139 GLY B C 1
ATOM 2272 O O . GLY B 1 139 ? -9.859 16.953 0.38 1 95.38 139 GLY B O 1
ATOM 2273 N N . GLN B 1 140 ? -8.51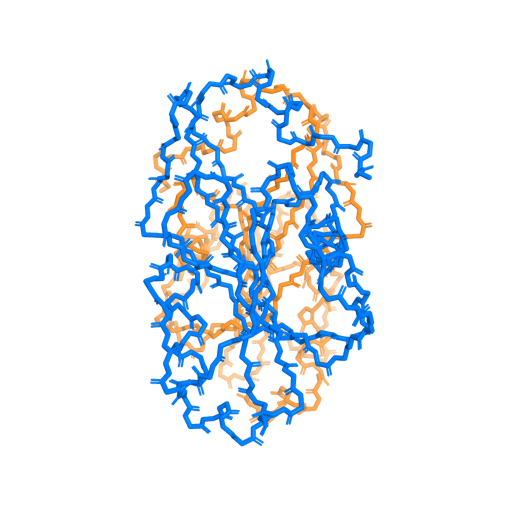6 17.125 -1.419 1 95.06 140 GLN B N 1
ATOM 2274 C CA . GLN B 1 140 ? -9.633 16.906 -2.34 1 95.06 140 GLN B CA 1
ATOM 2275 C C . GLN B 1 140 ? -10.242 15.516 -2.152 1 95.06 140 GLN B C 1
ATOM 2277 O O . GLN B 1 140 ? -11.461 15.359 -2.174 1 95.06 140 GLN B O 1
ATOM 2282 N N . ARG B 1 141 ? -9.438 14.57 -2.002 1 92.5 141 ARG B N 1
ATOM 2283 C CA . ARG B 1 141 ? -9.945 13.219 -1.781 1 92.5 141 ARG B CA 1
ATOM 2284 C C . ARG B 1 141 ? -10.758 13.148 -0.49 1 92.5 141 ARG B C 1
ATOM 2286 O O . ARG B 1 141 ? -11.789 12.477 -0.437 1 92.5 141 ARG B O 1
ATOM 2293 N N . ALA B 1 142 ? -10.305 13.758 0.548 1 90.44 142 ALA B N 1
ATOM 2294 C CA . ALA B 1 142 ? -11.055 13.82 1.801 1 90.44 142 ALA B CA 1
ATOM 2295 C C . ALA B 1 142 ? -12.461 14.375 1.572 1 90.44 142 ALA B C 1
ATOM 2297 O O . ALA B 1 142 ? -13.438 13.82 2.07 1 90.44 142 ALA B O 1
ATOM 2298 N N . LYS B 1 143 ? -12.492 15.438 0.848 1 92.56 143 LYS B N 1
ATOM 2299 C CA . LYS B 1 143 ? -13.781 16.047 0.54 1 92.56 143 LYS B CA 1
ATOM 2300 C C . LYS B 1 143 ? -14.703 15.07 -0.171 1 92.56 143 LYS B C 1
ATOM 2302 O O . LYS B 1 143 ? -15.883 14.969 0.165 1 92.56 143 LYS B O 1
ATOM 2307 N N . GLU B 1 144 ? -14.164 14.344 -1.062 1 92.56 144 GLU B N 1
ATOM 2308 C CA . GLU B 1 144 ? -14.945 13.375 -1.831 1 92.56 144 GLU B CA 1
ATOM 2309 C C . GLU B 1 144 ? -15.445 12.242 -0.943 1 92.56 144 GLU B C 1
ATOM 2311 O O . GLU B 1 144 ? -16.594 11.812 -1.067 1 92.56 144 GLU B O 1
ATOM 2316 N N . VAL B 1 145 ? -14.594 11.75 -0.138 1 89 145 VAL B N 1
ATOM 2317 C CA . VAL B 1 145 ? -14.961 10.664 0.771 1 89 145 VAL B CA 1
ATOM 2318 C C . VAL B 1 145 ? -16.062 11.148 1.722 1 89 145 VAL B C 1
ATOM 2320 O O . VAL B 1 145 ? -17.047 10.438 1.951 1 89 145 VAL B O 1
ATOM 2323 N N . MET B 1 146 ? -15.938 12.297 2.244 1 87.56 146 MET B N 1
ATOM 2324 C CA . MET B 1 146 ? -16.875 12.836 3.227 1 87.56 146 MET B CA 1
ATOM 2325 C C . MET B 1 146 ? -18.219 13.156 2.578 1 87.56 146 MET B C 1
ATOM 2327 O O . MET B 1 146 ? -19.25 13.141 3.246 1 87.56 146 MET B O 1
ATOM 2331 N N . SER B 1 147 ? -18.172 13.43 1.363 1 86.69 147 SER B N 1
ATOM 2332 C CA . SER B 1 147 ? -19.391 13.828 0.666 1 86.69 147 SER B CA 1
ATOM 2333 C C . SER B 1 147 ? -20.141 12.617 0.126 1 86.69 147 SER B C 1
ATOM 2335 O O . SER B 1 147 ? -21.25 12.742 -0.407 1 86.69 147 SER B O 1
ATOM 2337 N N . SER B 1 148 ? -19.469 11.445 0.157 1 83.19 148 SER B N 1
ATOM 2338 C CA . SER B 1 148 ? -20.125 10.242 -0.346 1 83.19 148 SER B CA 1
ATOM 2339 C C . SER B 1 148 ? -21.25 9.789 0.588 1 83.19 148 SER B C 1
ATOM 2341 O O . SER B 1 148 ? -21.125 9.906 1.81 1 83.19 148 SER B O 1
ATOM 2343 N N . PRO B 1 149 ? -22.359 9.383 0.009 1 71 149 PRO B N 1
ATOM 2344 C CA . PRO B 1 149 ? -23.484 8.953 0.825 1 71 149 PRO B CA 1
ATOM 2345 C C . PRO B 1 149 ? -23.125 7.828 1.795 1 71 149 PRO B C 1
ATOM 2347 O O . PRO B 1 149 ? -23.625 7.793 2.922 1 71 149 PRO B O 1
ATOM 2350 N N . ALA B 1 150 ? -22.328 6.891 1.356 1 60.62 150 ALA B N 1
ATOM 2351 C CA . ALA B 1 150 ? -21.922 5.781 2.219 1 60.62 150 ALA B CA 1
ATOM 2352 C C . ALA B 1 150 ? -21.219 6.285 3.471 1 60.62 150 ALA B C 1
ATOM 2354 O O . ALA B 1 150 ? -21.359 5.699 4.547 1 60.62 150 ALA B O 1
ATOM 2355 N N . SER B 1 151 ? -20.484 7.32 3.326 1 57.62 151 SER B N 1
ATOM 2356 C CA . SER B 1 151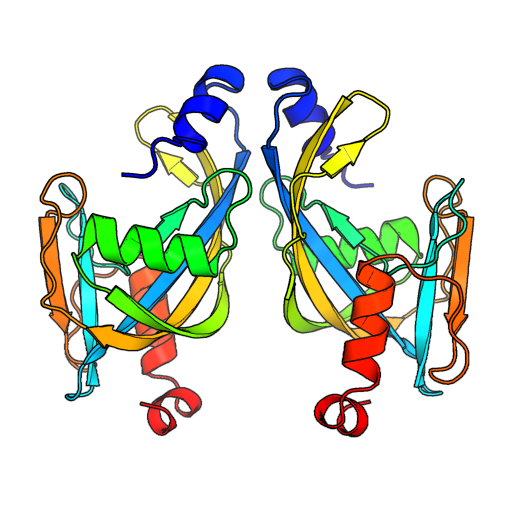 ? -19.719 7.895 4.426 1 57.62 151 SER B CA 1
ATOM 2357 C C . SER B 1 151 ? -20.594 8.727 5.344 1 57.62 151 SER B C 1
ATOM 2359 O O . SER B 1 151 ? -20.359 8.805 6.551 1 57.62 151 SER B O 1
ATOM 2361 N N . MET B 1 152 ? -21.562 9.383 4.82 1 53.84 152 MET B N 1
ATOM 2362 C CA . MET B 1 152 ? -22.438 10.234 5.629 1 53.84 152 MET B CA 1
ATOM 2363 C C . MET B 1 152 ? -23.109 9.422 6.734 1 53.84 152 MET B C 1
ATOM 2365 O O . MET B 1 152 ? -23.344 9.945 7.824 1 53.84 152 MET B O 1
ATOM 2369 N N . ALA B 1 153 ? -23.344 8.211 6.434 1 48.59 153 ALA B N 1
ATOM 2370 C CA . ALA B 1 153 ? -23.984 7.371 7.438 1 48.59 153 ALA B CA 1
ATOM 2371 C C . ALA B 1 153 ? -23 6.957 8.523 1 48.59 153 ALA B C 1
ATOM 2373 O O . ALA B 1 153 ? -23.391 6.645 9.648 1 48.59 153 ALA B O 1
ATOM 2374 N N . ALA B 1 154 ? -21.812 6.965 8.195 1 53.25 154 ALA B N 1
ATOM 2375 C CA . ALA B 1 154 ? -20.812 6.434 9.117 1 53.25 154 ALA B CA 1
ATOM 2376 C C . ALA B 1 154 ? -20.219 7.547 9.969 1 53.25 154 ALA B C 1
ATOM 2378 O O . ALA B 1 154 ? -19.516 7.277 10.945 1 53.25 154 ALA B O 1
ATOM 2379 N N . TRP B 1 155 ? -20.469 8.828 9.555 1 46.78 155 TRP B N 1
ATOM 2380 C CA . TRP B 1 155 ? -19.891 9.945 10.297 1 46.78 155 TRP B CA 1
ATOM 2381 C C . TRP B 1 155 ? -20.922 10.562 11.234 1 46.78 155 TRP B C 1
ATOM 2383 O O . TRP B 1 155 ? -22.125 10.531 10.953 1 46.78 155 TRP B O 1
#

Solvent-accessible surface area (backbone atoms only — not comparable to full-atom values): 16731 Å² total; per-residue (Å²): 125,75,90,65,51,41,68,62,57,49,34,74,48,47,55,46,56,72,44,62,43,48,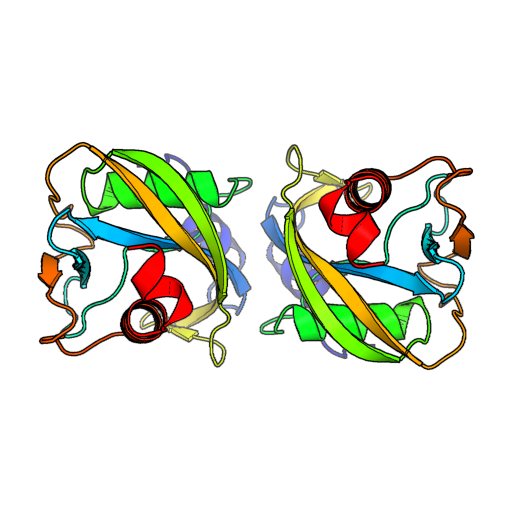23,15,27,43,47,38,57,52,95,87,63,21,40,47,33,31,23,40,61,94,48,86,39,29,20,47,52,57,44,70,37,43,74,70,45,54,49,70,56,32,35,41,51,41,38,29,63,43,25,52,29,46,69,72,40,69,42,83,71,49,78,42,67,60,97,53,73,43,71,50,96,89,51,40,28,34,22,53,40,30,39,34,25,39,43,76,35,68,49,78,62,84,39,47,56,64,74,61,26,63,41,65,48,73,32,49,89,87,54,72,71,58,55,33,73,61,25,47,50,49,52,53,52,60,68,31,71,78,39,51,72,74,99,123,75,89,64,52,40,68,60,57,49,35,74,50,48,56,46,53,73,43,62,44,49,22,15,28,43,47,38,58,53,96,86,62,21,39,47,32,32,23,40,60,95,50,85,37,28,19,47,53,56,45,69,38,44,74,70,45,53,48,69,56,34,33,41,49,40,39,29,62,44,25,51,29,46,69,72,38,70,42,84,70,49,78,43,68,62,98,54,71,43,72,50,95,89,52,41,28,33,22,54,38,30,39,34,25,39,44,76,34,69,48,78,62,82,39,48,56,66,74,61,28,63,41,62,48,72,32,48,88,90,53,73,70,59,55,34,72,61,26,47,49,50,52,52,51,61,68,31,71,79,38,50,73,75,102

InterPro domains:
  IPR000086 NUDIX hydrolase domain [PF00293] (22-146)
  IPR000086 NUDIX hydrolase domain [PS51462] (19-155)
  IPR015797 NUDIX hydrolase-like domain superfamily [SSF55811] (9-136)
  IPR020084 NUDIX hydrolase, conserved site [PS00893] (51-72)

Secondary structure (DSSP, 8-state):
--S--HHHHHHHHHTT--EEEEEEEEEEB-TTSPEEEEEETT-S-EE-EEEEPPTT--HHHHHHHHHHHHH--EEEEEEEEEEE--SS-EE-TTS-EEEEEEEEEEEEEEES-----SSSEEEEEEE-TT-PPSB-HHHHHHHHHHHSHHHHTT-/--S--HHHHHHHHHTT--EEEEEEEEEEB-TTSPEEEEEETT-S-EE-EEEEPPTT--HHHHHHHHHHHHH--EEEEEEEEEEE--SS-EE-TTS-EEEEEEEEEEEEEEES-----SSSEEEEEEE-TT-PPSB-HHHHHHHHHHHSHHHHTT-

pLDDT: mean 92.74, std 11.2, range [42.12, 98.69]

Foldseek 3Di:
DPPFDQVVVVCVPVPQDEEEWEAEWEWEADPVRWTKWFDWVPGQAIATQMDTDGVPHDRVRRHQVSCCQFWVKGQDDKAWDDKDWDPDWDADPSNHIYTYIYTYIYRPDMDDGTDGNCPTTPDMDTGDLVDHGHHDPNRVVSNVQSPDPVNVVVD/DPPFDQVVVVCVPVPQDEEEWEAEWEWEADPVLWTKWFDWVPGQAIATQMDTDGVPHDRVRRHQVSCCQFWVKGQDDKDWDDKDWDPDWDADPSNHIYTYIYTYIYRPDMDDGTDGNVPTTPDMDTDDLVDHGHHDPNRVVSNVQSPDPVNVVVD

Radius of gyration: 20.63 Å; Cα contacts (8 Å, |Δi|>4): 664; chains: 2; bounding box: 47×58×42 Å

Nearest PDB structures (foldseek):
  3a6s-assembly3_A  TM=8.280E-01  e=1.578E-08  Escherichia coli K-12
  6nci-assembly1_A  TM=7.089E-01  e=4.211E-08  Bacillus cereus ATCC 14579
  7sp3-assembly1_A  TM=6.452E-01  e=2.914E-08  Escherichia coli
  4s2y-assembly1_A  TM=6.462E-01  e=9.347E-08  Escherichia coli K-12
  4s2w-assembly1_A  TM=5.654E-01  e=4.075E-07  Escherichia coli K-12

Sequence (310 aa):
MSTKDYVRDLRRLVGHAPVNFVGAAGLICNAAGEVLLQRRRGSERWGLVAGIAELGEPLEQTLRREVQEELGLTVQAAEFLELLNPAGLSRVANGDEFYSYTALYRVTAWTGIPVPDGVEIAEARFFSLAEFPPLTRLGQRAKEVMSSPASMAAWMSTKDYVRDLRRLVGHAPVNFVGAAGLICNAAGEVLLQRRRGSERWGLVAGIAELGEPLEQTLRREVQEELGLTVQAAEFLELLNPAGLSRVANGDEFYSYTALYRVTAWTGIPVPDGVEIAEARFFSLAEFPPLTRLGQRAKEVMSSPASMAAW

Organism: Deinococcus radiodurans (strain ATCC 13939 / DSM 20539 / JCM 16871 / CCUG 27074 / LMG 4051 / NBRC 15346 / NCIMB 9279 / VKM B-1422 / R1) (NCBI:txid243230)